Protein AF-A0A452YDF8-F1 (afdb_monomer)

InterPro domains:
  IPR008528 Protein unc-13 homologue [PTHR31280] (7-253)

Foldseek 3Di:
DACVVQDLLNLLLVLLLLLVVLVCVVDDDDPDDPDDDDDDDDDDDDDDDDDDDDDPDPPPLPQDPVCVVLVHDDPDPDPDPPDDDDDDDDDDDPDPPPPDDDLSRLSCVLSVPDPVSVVVSVCVVVVNDDDDVVLVVQLSVLVLLCNQQPVFDPDDDDCPPPLNVLSVVLSVVSVVHNFDPDPPGPSVVSNVVSQCCRQPPPPPPDRDGRSHVGPPRVVSSLCSQLQSQADPVHRSDGDSCNNVSVVSSVSSD

Secondary structure (DSSP, 8-state):
--GGGS-HHHHHHHHHHHHHHHHHHT-SS----S------------------------------HHHHHTTPPPP-----------------------PPPPHHHHHHHHTT--HHHHHHHHHHHTT---SHHHHHHHHHHHHHHHIIIIIS-SS---TT-HHHHHHHHHHHHHHHSPPP-STT-HHHHHHHHHHHHHHS-TTSS--S--SS-STTHHHHHHHHHHGGGB-SSSTTPBPTTHHHHHHHHHTT-

Sequence (253 aa):
GGIGALGSVELRETAYEIFFMSCRSSGGAAASSPGTRGGGASEGEVSSPVAGAGARGGSAVMSSKVKKALGLKPRRSAPTMVRTSSQNSGPVSPGRTRRPMTSAEIMRQQMRVTEQSDARLRRTLMRAVVGQEYHQWQFRQIKLLEAGLLLHPSLPLDRLHAAVLRFREVMRATEIRAIDTGKGSDAMRVLTNAVHALAWRPGSGSDACHWADGYPLNVLLYVSLLQTVFDHREPTVVLDEVDELLELIKKTW

pLDDT: mean 74.53, std 22.67, range [24.02, 96.81]

Radius of gyration: 24.13 Å; Cα contacts (8 Å, |Δi|>4): 187; chains: 1; bounding box: 49×59×75 Å

Organism: Aegilops tauschii subsp. strangulata (NCBI:txid200361)

Solvent-accessible surface area (backbone atoms only — not comparable to full-atom values): 16059 Å² total; per-residue (Å²): 137,62,71,82,82,55,46,78,66,55,48,30,45,49,35,50,50,50,45,55,53,33,58,54,76,77,38,92,87,80,79,85,74,89,83,81,93,78,88,83,89,84,88,82,90,82,84,86,88,91,84,78,88,87,77,97,66,80,81,74,76,78,69,43,71,66,37,59,75,70,72,50,78,75,81,77,77,73,82,80,78,82,79,87,78,85,89,86,89,80,98,78,85,92,71,77,76,77,68,85,74,50,71,66,58,47,47,33,60,46,53,66,47,50,71,67,57,53,54,48,52,55,29,49,77,67,70,68,61,77,62,69,70,47,26,55,53,51,40,52,56,51,51,51,48,43,45,15,57,69,75,18,41,72,57,95,72,68,80,81,36,67,46,52,50,53,39,54,52,52,51,59,52,32,74,78,42,61,75,56,84,56,98,81,32,61,69,45,52,52,42,50,55,18,49,43,65,68,21,45,54,95,80,74,89,54,100,57,78,51,44,43,71,6,70,63,55,35,59,54,40,51,50,50,54,57,58,40,40,30,32,79,91,44,74,90,39,69,46,92,58,35,63,61,51,51,53,52,57,60,64,50,114

Mean predicted aligned error: 13.91 Å

Structure (mmCIF, N/CA/C/O backbone):
data_AF-A0A452YDF8-F1
#
_entry.id   AF-A0A452YDF8-F1
#
loop_
_atom_site.group_PDB
_atom_site.id
_atom_site.type_symbol
_atom_site.label_atom_id
_atom_site.label_alt_id
_atom_site.label_comp_id
_atom_site.label_asym_id
_atom_site.label_entity_id
_atom_site.label_seq_id
_atom_site.pdbx_PDB_ins_code
_atom_site.Cartn_x
_atom_site.Cartn_y
_atom_site.Cartn_z
_atom_site.occupancy
_atom_site.B_iso_or_equiv
_atom_site.auth_seq_id
_atom_site.auth_comp_id
_atom_site.auth_asym_id
_atom_site.auth_atom_id
_atom_site.pdbx_PDB_model_num
ATOM 1 N N . GLY A 1 1 ? 5.528 -18.409 -8.608 1.00 35.34 1 GLY A N 1
ATOM 2 C CA . GLY A 1 1 ? 5.670 -17.172 -7.826 1.00 35.34 1 GLY A CA 1
ATOM 3 C C . GLY A 1 1 ? 4.302 -16.778 -7.339 1.00 35.34 1 GLY A C 1
ATOM 4 O O . GLY A 1 1 ? 3.481 -16.406 -8.160 1.00 35.34 1 GLY A O 1
ATOM 5 N N . GLY A 1 2 ? 4.021 -16.989 -6.057 1.00 44.94 2 GLY A N 1
ATOM 6 C CA . GLY A 1 2 ? 2.813 -16.464 -5.419 1.00 44.94 2 GLY A CA 1
ATOM 7 C C . GLY A 1 2 ? 3.166 -15.237 -4.586 1.00 44.94 2 GLY A C 1
ATOM 8 O O . GLY A 1 2 ? 4.347 -14.932 -4.415 1.00 44.94 2 GLY A O 1
ATOM 9 N N . ILE A 1 3 ? 2.160 -14.606 -3.981 1.00 51.59 3 ILE A N 1
ATOM 10 C CA . ILE A 1 3 ? 2.315 -13.544 -2.967 1.00 51.59 3 ILE A CA 1
ATOM 11 C C . ILE A 1 3 ? 3.248 -13.942 -1.802 1.00 51.59 3 ILE A C 1
ATOM 13 O O . ILE A 1 3 ? 3.665 -13.084 -1.045 1.00 51.59 3 ILE A O 1
ATOM 17 N N . GLY A 1 4 ? 3.710 -15.195 -1.710 1.00 51.38 4 GLY A N 1
ATOM 18 C CA . GLY A 1 4 ? 4.852 -15.575 -0.869 1.00 51.38 4 GLY A CA 1
ATOM 19 C C . GLY A 1 4 ? 6.137 -14.748 -1.074 1.00 51.38 4 GLY A C 1
ATOM 20 O O . GLY A 1 4 ? 7.020 -14.824 -0.229 1.00 51.38 4 GLY A O 1
ATOM 21 N N . ALA A 1 5 ? 6.250 -13.946 -2.142 1.00 54.78 5 ALA A N 1
ATOM 22 C CA . ALA A 1 5 ? 7.326 -12.962 -2.303 1.00 54.78 5 ALA A CA 1
ATOM 23 C C . ALA A 1 5 ? 7.174 -11.699 -1.424 1.00 54.78 5 ALA A C 1
ATOM 25 O O . ALA A 1 5 ? 8.174 -11.018 -1.213 1.00 54.78 5 ALA A O 1
ATOM 26 N N . LEU A 1 6 ? 5.963 -11.395 -0.934 1.00 71.31 6 LEU A N 1
ATOM 27 C CA . LEU A 1 6 ? 5.682 -10.341 0.044 1.00 71.31 6 LEU A CA 1
ATOM 28 C C . LEU A 1 6 ? 5.287 -10.997 1.371 1.00 71.31 6 LEU A C 1
ATOM 30 O O . LEU A 1 6 ? 4.205 -11.574 1.504 1.00 71.31 6 LEU A O 1
ATOM 34 N N . GLY A 1 7 ? 6.174 -10.949 2.361 1.00 82.69 7 GLY A N 1
ATOM 35 C CA . GLY A 1 7 ? 5.921 -11.576 3.661 1.00 82.69 7 GLY A CA 1
ATOM 36 C C . GLY A 1 7 ? 4.726 -10.946 4.393 1.00 82.69 7 GLY A C 1
ATOM 37 O O . GLY A 1 7 ? 4.390 -9.785 4.180 1.00 82.69 7 GLY A O 1
ATOM 38 N N . SER A 1 8 ? 4.110 -11.667 5.340 1.00 85.69 8 SER A N 1
ATOM 39 C CA . SER A 1 8 ? 3.016 -11.118 6.175 1.00 85.69 8 SER A CA 1
ATOM 40 C C . SER A 1 8 ? 3.417 -9.837 6.930 1.00 85.69 8 SER A C 1
ATOM 42 O O . SER A 1 8 ? 2.580 -8.974 7.193 1.00 85.69 8 SER A O 1
ATOM 44 N N . VAL A 1 9 ? 4.701 -9.689 7.268 1.00 89.25 9 VAL A N 1
ATOM 45 C CA . VAL A 1 9 ? 5.243 -8.453 7.852 1.00 89.25 9 VAL A CA 1
ATOM 46 C C . VAL A 1 9 ? 5.209 -7.315 6.835 1.00 89.25 9 VAL A C 1
ATOM 48 O O . VAL A 1 9 ? 4.650 -6.266 7.133 1.00 89.25 9 VAL A O 1
ATOM 51 N N . GLU A 1 10 ? 5.731 -7.543 5.631 1.00 88.94 10 GLU A N 1
ATOM 52 C CA . GLU A 1 10 ? 5.772 -6.541 4.562 1.00 88.94 10 GLU A CA 1
ATOM 53 C C . GLU A 1 10 ? 4.368 -6.099 4.152 1.00 88.94 10 GLU A C 1
ATOM 55 O O . GLU A 1 10 ? 4.129 -4.908 4.003 1.00 88.94 10 GLU A O 1
ATOM 60 N N . LEU A 1 11 ? 3.419 -7.034 4.061 1.00 90.75 11 LEU A N 1
ATOM 61 C CA . LEU A 1 11 ? 2.025 -6.731 3.748 1.00 90.75 11 LEU A CA 1
ATOM 62 C C . LEU A 1 11 ? 1.379 -5.816 4.799 1.00 90.75 11 LEU A C 1
ATOM 64 O O . LEU A 1 11 ? 0.698 -4.858 4.439 1.00 90.75 11 LEU A O 1
ATOM 68 N N . ARG A 1 12 ? 1.599 -6.084 6.093 1.00 92.50 12 ARG A N 1
ATOM 69 C CA . ARG A 1 12 ? 1.071 -5.240 7.179 1.00 92.50 12 ARG A CA 1
ATOM 70 C C . ARG A 1 12 ? 1.733 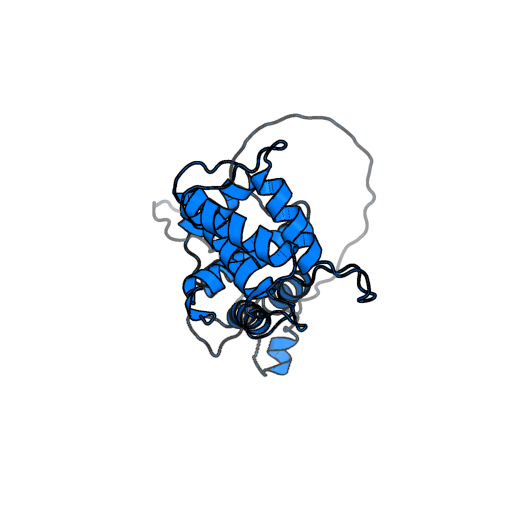-3.867 7.209 1.00 92.50 12 ARG A C 1
ATOM 72 O O . ARG A 1 12 ? 1.044 -2.871 7.406 1.00 92.50 12 ARG A O 1
ATOM 79 N N . GLU A 1 13 ? 3.042 -3.799 6.976 1.00 92.50 13 GLU A N 1
ATOM 80 C CA . GLU A 1 13 ? 3.745 -2.522 6.832 1.00 92.50 13 GLU A CA 1
ATOM 81 C C . GLU A 1 13 ? 3.214 -1.726 5.633 1.00 92.50 13 GLU A C 1
ATOM 83 O O . GLU A 1 13 ? 2.919 -0.544 5.773 1.00 92.50 13 GLU A O 1
ATOM 88 N N . THR A 1 14 ? 3.022 -2.365 4.480 1.00 92.56 14 THR A N 1
ATOM 89 C CA . THR A 1 14 ? 2.427 -1.743 3.293 1.00 92.56 14 THR A CA 1
ATOM 90 C C . THR A 1 14 ? 1.008 -1.248 3.564 1.00 92.56 14 THR A C 1
ATOM 92 O O . THR A 1 14 ? 0.696 -0.107 3.240 1.00 92.56 14 THR A O 1
ATOM 95 N N . ALA A 1 15 ? 0.150 -2.064 4.180 1.00 93.94 15 ALA A N 1
ATOM 96 C CA . ALA A 1 15 ? -1.216 -1.666 4.511 1.00 93.94 15 ALA A CA 1
ATOM 97 C C . ALA A 1 15 ? -1.234 -0.429 5.428 1.00 93.94 15 ALA A C 1
ATOM 99 O O . ALA A 1 15 ? -1.978 0.518 5.171 1.00 93.94 15 ALA A O 1
ATOM 100 N N . TYR A 1 16 ? -0.357 -0.394 6.438 1.00 94.56 16 TYR A N 1
ATOM 101 C CA . TYR A 1 16 ? -0.175 0.778 7.294 1.00 94.56 16 TYR A CA 1
ATOM 102 C C . TYR A 1 16 ? 0.312 2.007 6.517 1.00 94.56 16 TYR A C 1
ATOM 104 O O . TYR A 1 16 ? -0.187 3.105 6.746 1.00 94.56 16 TYR A O 1
ATOM 112 N N . GLU A 1 17 ? 1.265 1.848 5.597 1.00 92.69 17 GLU A N 1
ATOM 113 C CA . GLU A 1 17 ? 1.785 2.953 4.785 1.00 92.69 17 GLU A CA 1
ATOM 114 C C . GLU A 1 17 ? 0.704 3.571 3.895 1.00 92.69 17 GLU A C 1
ATOM 116 O O . GLU A 1 17 ? 0.573 4.797 3.872 1.00 92.69 17 GLU A O 1
ATOM 121 N N . ILE A 1 18 ? -0.101 2.740 3.224 1.00 92.25 18 ILE A N 1
ATOM 122 C CA . ILE A 1 18 ? -1.227 3.200 2.400 1.00 92.25 18 ILE A CA 1
ATOM 123 C C . ILE A 1 18 ? -2.225 3.954 3.288 1.00 92.25 18 ILE A C 1
ATOM 125 O O . ILE A 1 18 ? -2.531 5.113 3.013 1.00 92.25 18 ILE A O 1
ATOM 129 N N . PHE A 1 19 ? -2.648 3.354 4.406 1.00 93.56 19 PHE A N 1
ATOM 130 C CA . PHE A 1 19 ? -3.540 3.995 5.377 1.00 93.56 19 PHE A CA 1
ATOM 131 C C . PHE A 1 19 ? -3.003 5.356 5.851 1.00 93.56 19 PHE A C 1
ATOM 133 O O . PHE A 1 19 ? -3.716 6.365 5.848 1.00 93.56 19 PHE A O 1
ATOM 140 N N . PHE A 1 20 ? -1.728 5.402 6.243 1.00 92.00 20 PHE A N 1
ATOM 141 C CA . PHE A 1 20 ? -1.079 6.603 6.758 1.00 92.00 20 PHE A CA 1
ATOM 142 C C . PHE A 1 20 ? -1.018 7.709 5.699 1.00 92.00 20 PHE A C 1
ATOM 144 O O . PHE A 1 20 ? -1.255 8.880 6.008 1.00 92.00 20 PHE A O 1
ATOM 151 N N . MET A 1 21 ? -0.718 7.357 4.446 1.00 88.94 21 MET A N 1
ATOM 152 C CA . MET A 1 21 ? -0.703 8.303 3.332 1.00 88.94 21 MET A CA 1
ATOM 153 C C . MET A 1 21 ? -2.100 8.852 3.026 1.00 88.94 21 MET A C 1
ATOM 155 O O . MET A 1 21 ? -2.241 10.069 2.873 1.00 88.94 21 MET A O 1
ATOM 159 N N . SER A 1 22 ? -3.128 8.003 3.019 1.00 88.75 22 SER A N 1
ATOM 160 C CA . SER A 1 22 ? -4.509 8.422 2.752 1.00 88.75 22 SER A CA 1
ATOM 161 C C . SER A 1 22 ? -5.038 9.375 3.826 1.00 88.75 22 SER A C 1
ATOM 163 O O . SER A 1 22 ? -5.619 10.410 3.496 1.00 88.75 22 SER A O 1
ATOM 165 N N . CYS A 1 23 ? -4.717 9.130 5.102 1.00 84.62 23 CYS A N 1
ATOM 166 C CA . CYS A 1 23 ? -5.080 10.032 6.202 1.00 84.62 23 CYS A CA 1
ATOM 167 C C . CYS A 1 23 ? -4.474 11.441 6.056 1.00 84.62 23 CYS A C 1
ATOM 169 O O . CYS A 1 23 ? -5.089 12.425 6.469 1.00 84.62 23 CYS A O 1
ATOM 171 N N . ARG A 1 24 ? -3.277 11.561 5.460 1.00 76.38 24 ARG A N 1
ATOM 172 C CA . ARG A 1 24 ? -2.629 12.862 5.204 1.00 76.38 24 ARG A CA 1
ATOM 173 C C . ARG A 1 24 ? -3.239 13.602 4.019 1.00 76.38 24 ARG A C 1
ATOM 175 O O . ARG A 1 24 ? -3.283 14.827 4.045 1.00 76.38 24 ARG A O 1
ATOM 182 N N . SER A 1 25 ? -3.689 12.880 2.994 1.00 60.50 25 SER A N 1
ATOM 183 C CA . SER A 1 25 ? -4.317 13.487 1.815 1.00 60.50 25 SER A CA 1
ATOM 184 C C . SER A 1 25 ? -5.682 14.102 2.140 1.00 60.50 25 SER A C 1
ATOM 186 O O . SER A 1 25 ? -6.077 15.076 1.508 1.00 60.50 25 SER A O 1
ATOM 188 N N . SER A 1 26 ? -6.392 13.557 3.134 1.00 54.59 26 SER A N 1
ATOM 189 C CA . SER A 1 26 ? -7.737 14.001 3.519 1.00 54.59 26 SER A CA 1
ATOM 190 C C . SER A 1 26 ? -7.788 15.127 4.562 1.00 54.59 26 SER A C 1
ATOM 192 O O . SER A 1 26 ? -8.880 15.579 4.896 1.00 54.59 26 SER A O 1
ATOM 194 N N . GLY A 1 27 ? -6.654 15.581 5.108 1.00 46.12 27 GLY A N 1
ATOM 195 C CA . GLY A 1 27 ? -6.655 16.556 6.200 1.00 46.12 27 GLY A CA 1
ATOM 196 C C . GLY A 1 27 ? -5.340 17.312 6.350 1.00 46.12 27 GLY A C 1
ATOM 197 O O . GLY A 1 27 ? -4.343 16.776 6.838 1.00 46.12 27 GLY A O 1
ATOM 198 N N . GLY A 1 28 ? -5.359 18.601 6.007 1.00 45.38 28 GLY A N 1
ATOM 199 C CA . GLY A 1 28 ? -4.427 19.550 6.604 1.00 45.38 28 GLY A CA 1
ATOM 200 C C . GLY A 1 28 ? -4.628 19.538 8.122 1.00 45.38 28 GLY A C 1
ATOM 201 O O . GLY A 1 28 ? -5.743 19.725 8.588 1.00 45.38 28 GLY A O 1
ATOM 202 N N . ALA A 1 29 ? -3.547 19.304 8.868 1.00 47.72 29 ALA A N 1
ATOM 203 C CA . ALA A 1 29 ? -3.480 19.265 10.335 1.00 47.72 29 ALA A CA 1
ATOM 204 C C . ALA A 1 29 ? -4.041 18.008 11.045 1.00 47.72 29 ALA A C 1
ATOM 206 O O . ALA A 1 29 ? -5.043 18.060 11.745 1.00 47.72 29 ALA A O 1
ATOM 207 N N . ALA A 1 30 ? -3.295 16.896 10.995 1.00 41.16 30 ALA A N 1
ATOM 208 C CA . ALA A 1 30 ? -3.321 15.879 12.066 1.00 41.16 30 ALA A CA 1
ATOM 209 C C . ALA A 1 30 ? -1.976 15.150 12.287 1.00 41.16 30 ALA A C 1
ATOM 211 O O . ALA A 1 30 ? -1.912 14.121 12.954 1.00 41.16 30 ALA A O 1
ATOM 212 N N . ALA A 1 31 ? -0.868 15.685 11.765 1.00 44.59 31 ALA A N 1
ATOM 213 C CA . ALA A 1 31 ? 0.476 15.225 12.108 1.00 44.59 31 ALA A CA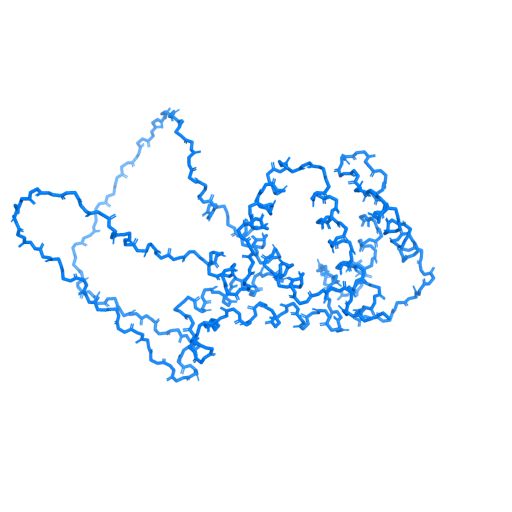 1
ATOM 214 C C . ALA A 1 31 ? 1.176 16.307 12.934 1.00 44.59 31 ALA A C 1
ATOM 216 O O . ALA A 1 31 ? 2.047 17.020 12.442 1.00 44.59 31 ALA A O 1
ATOM 217 N N . SER A 1 32 ? 0.773 16.467 14.194 1.00 39.56 32 SER A N 1
ATOM 218 C CA . SER A 1 32 ? 1.543 17.260 15.149 1.00 39.56 32 SER A CA 1
ATOM 219 C C . SER A 1 32 ? 2.857 16.529 15.449 1.00 39.56 32 SER A C 1
ATOM 221 O O . SER A 1 32 ? 2.895 15.616 16.277 1.00 39.56 32 SER A O 1
ATOM 223 N N . SER A 1 33 ? 3.931 16.911 14.757 1.00 36.06 33 SER A N 1
ATOM 224 C CA . SER A 1 33 ? 5.296 16.650 15.218 1.00 36.06 33 SER A CA 1
ATOM 225 C C . SER A 1 33 ? 5.563 17.487 16.476 1.00 36.06 33 SER A C 1
ATOM 227 O O . SER A 1 33 ? 5.225 18.673 16.495 1.00 36.06 33 SER A O 1
ATOM 229 N N . PRO A 1 34 ? 6.168 16.924 17.534 1.00 39.22 34 PRO A N 1
ATOM 230 C CA . PRO A 1 34 ? 6.589 17.704 18.683 1.00 39.22 34 PRO A CA 1
ATOM 231 C C . PRO A 1 34 ? 7.899 18.429 18.354 1.00 39.22 34 PRO A C 1
ATOM 233 O O . PRO A 1 34 ? 8.918 17.795 18.100 1.00 39.22 34 PRO A O 1
ATOM 236 N N . GLY A 1 35 ? 7.864 19.761 18.406 1.00 36.62 35 GLY A N 1
ATOM 237 C CA . GLY A 1 35 ? 9.060 20.596 18.487 1.00 36.62 35 GLY A CA 1
ATOM 238 C C . GLY A 1 35 ? 9.379 21.383 17.222 1.00 36.62 35 GLY A C 1
ATOM 239 O O . GLY A 1 35 ? 10.105 20.913 16.359 1.00 36.62 35 GLY A O 1
ATOM 240 N N . THR A 1 36 ? 8.910 22.628 17.168 1.00 29.36 36 THR A N 1
ATOM 241 C CA . THR A 1 36 ? 9.730 23.797 16.811 1.00 29.36 36 THR A CA 1
ATOM 242 C C . THR A 1 36 ? 9.031 25.020 17.407 1.00 29.36 36 THR A C 1
ATOM 244 O O . THR A 1 36 ? 7.922 25.368 17.015 1.00 29.36 36 THR A O 1
ATOM 247 N N . ARG A 1 37 ? 9.654 25.630 18.420 1.00 36.44 37 ARG A N 1
ATOM 248 C CA . ARG A 1 37 ? 9.324 26.984 18.882 1.00 36.44 37 ARG A CA 1
ATOM 249 C C . ARG A 1 37 ? 9.788 27.954 17.797 1.00 36.44 37 ARG A C 1
ATOM 251 O O . ARG A 1 37 ? 10.968 27.952 17.467 1.00 36.44 37 ARG A O 1
ATOM 258 N N . GLY A 1 38 ? 8.889 28.788 17.298 1.00 28.81 38 GLY A N 1
ATOM 259 C CA . GLY A 1 38 ? 9.218 29.906 16.419 1.00 28.81 38 GLY A CA 1
ATOM 260 C C . GLY A 1 38 ? 8.064 30.894 16.437 1.00 28.81 38 GLY A C 1
ATOM 261 O O . GLY A 1 38 ? 6.997 30.591 15.917 1.00 28.81 38 GLY A O 1
ATOM 262 N N . GLY A 1 39 ? 8.256 32.012 17.137 1.00 28.09 39 GLY A N 1
ATOM 263 C CA . GLY A 1 39 ? 7.276 33.086 17.249 1.00 28.09 39 GLY A CA 1
ATOM 264 C C . GLY A 1 39 ? 7.201 33.950 15.991 1.00 28.09 39 GLY A C 1
ATOM 265 O O . GLY A 1 39 ? 8.113 33.957 15.169 1.00 28.09 39 GLY A O 1
ATOM 266 N N . GLY A 1 40 ? 6.112 34.704 15.888 1.00 27.16 40 GLY A N 1
ATOM 267 C CA . GLY A 1 40 ? 5.906 35.725 14.868 1.00 27.16 40 GLY A CA 1
ATOM 268 C C . GLY A 1 40 ? 4.462 36.203 14.902 1.00 27.16 40 GLY A C 1
ATOM 269 O O . GLY A 1 40 ? 3.569 35.492 14.458 1.00 27.16 40 GLY A O 1
ATOM 270 N N . ALA A 1 41 ? 4.251 37.366 15.511 1.00 29.83 41 ALA A N 1
ATOM 271 C CA . ALA A 1 41 ? 2.971 38.040 15.653 1.00 29.83 41 ALA A CA 1
ATOM 272 C C . ALA A 1 41 ? 2.479 38.629 14.322 1.00 29.83 41 ALA A C 1
ATOM 274 O O . ALA A 1 41 ? 3.284 39.166 13.565 1.00 29.83 41 ALA A O 1
ATOM 275 N N . SER A 1 42 ? 1.163 38.636 14.106 1.00 29.95 42 SER A N 1
ATOM 276 C CA . SER A 1 42 ? 0.473 39.779 13.498 1.00 29.95 42 SER A CA 1
ATOM 277 C C . SER A 1 42 ? -1.022 39.746 13.817 1.00 29.95 42 SER A C 1
ATOM 279 O O . SER A 1 42 ? -1.653 38.691 13.852 1.00 29.95 42 SER A O 1
ATOM 281 N N . GLU A 1 43 ? -1.521 40.941 14.097 1.00 25.94 43 GLU A N 1
ATOM 282 C CA . GLU A 1 43 ? -2.818 41.322 14.644 1.00 25.94 43 GLU A CA 1
ATOM 283 C C . GLU A 1 43 ? -3.980 41.155 13.652 1.00 25.94 43 GLU A C 1
ATOM 285 O O . GLU A 1 43 ? -3.786 41.092 12.439 1.00 25.94 43 GLU A O 1
ATOM 290 N N . GLY A 1 44 ? -5.201 41.127 14.190 1.00 28.20 44 GLY A N 1
ATOM 291 C CA . GLY A 1 44 ? -6.441 41.152 13.417 1.00 28.20 44 GLY A CA 1
ATOM 292 C C . GLY A 1 44 ? -7.666 40.925 14.300 1.00 28.20 44 GLY A C 1
ATOM 293 O O . GLY A 1 44 ? -8.216 39.828 14.329 1.00 28.20 44 GLY A O 1
ATOM 294 N N . GLU A 1 45 ? -8.059 41.957 15.050 1.00 24.02 45 GLU A N 1
ATOM 295 C CA . GLU A 1 45 ? -9.351 42.055 15.739 1.00 24.02 45 GLU A CA 1
ATOM 296 C C . GLU A 1 45 ? -10.519 41.977 14.746 1.00 24.02 45 GLU A C 1
ATOM 298 O O . GLU A 1 45 ? -10.490 42.695 13.754 1.00 24.02 45 GLU A O 1
ATOM 303 N N . VAL A 1 46 ? -11.575 41.211 15.059 1.00 28.94 46 VAL A N 1
ATOM 304 C CA . VAL A 1 46 ? -12.986 41.627 14.901 1.00 28.94 46 VAL A CA 1
ATOM 305 C C . VAL A 1 46 ? -13.844 40.883 15.939 1.00 28.94 46 VAL A C 1
ATOM 307 O O . VAL A 1 46 ? -13.691 39.686 16.175 1.00 28.94 46 VAL A O 1
ATOM 310 N N . SER A 1 47 ? -14.730 41.653 16.563 1.00 29.00 47 SER A N 1
ATOM 311 C CA . SER A 1 47 ? -15.577 41.391 17.726 1.00 29.00 47 SER A CA 1
ATOM 312 C C . SER A 1 47 ? -16.603 40.248 17.647 1.00 29.00 47 SER A C 1
ATOM 314 O O . SER A 1 47 ? -17.076 39.837 16.593 1.00 29.00 47 SER A O 1
ATOM 316 N N . SER A 1 48 ? -16.980 39.820 18.857 1.00 30.05 48 SER A N 1
ATOM 317 C CA . SER A 1 48 ? -18.039 38.882 19.271 1.00 30.05 48 SER A CA 1
ATOM 318 C C . SER A 1 48 ? -19.472 39.311 18.861 1.00 30.05 48 SER A C 1
ATOM 320 O O . SER A 1 48 ? -19.672 40.459 18.462 1.00 30.05 48 SER A O 1
ATOM 322 N N . PRO A 1 49 ? -20.499 38.449 19.044 1.00 35.59 49 PRO A N 1
ATOM 323 C CA . PRO A 1 49 ? -21.252 38.565 20.297 1.00 35.59 49 PRO A CA 1
ATOM 324 C C . PRO A 1 49 ? -21.664 37.239 20.964 1.00 35.59 49 PRO A C 1
ATOM 326 O O . PRO A 1 49 ? -21.646 36.151 20.392 1.00 35.59 49 PRO A O 1
ATOM 329 N N . VAL A 1 50 ? -22.044 37.402 22.231 1.00 32.78 50 VAL A N 1
ATOM 330 C CA . VAL A 1 50 ? -22.431 36.407 23.232 1.00 32.78 50 VAL A CA 1
ATOM 331 C C . VAL A 1 50 ? -23.872 35.894 23.058 1.00 32.78 50 VAL A C 1
ATOM 333 O O . VAL A 1 50 ? -24.783 36.669 22.784 1.00 32.78 50 VAL A O 1
ATOM 336 N N . ALA A 1 51 ? -24.083 34.600 23.308 1.00 30.73 51 ALA A N 1
ATOM 337 C CA . ALA A 1 51 ? -25.320 33.958 23.785 1.00 30.73 51 ALA A CA 1
ATOM 338 C C . ALA A 1 51 ? -24.930 32.519 24.173 1.00 30.73 51 ALA A C 1
ATOM 340 O O . ALA A 1 51 ? -24.147 31.897 23.468 1.00 30.73 51 ALA A O 1
ATOM 341 N N . GLY A 1 52 ? -25.352 31.865 25.244 1.00 26.94 52 GLY A N 1
ATOM 342 C CA . GLY A 1 52 ? -26.301 32.086 26.321 1.00 26.94 52 GLY A CA 1
ATOM 343 C C . GLY A 1 52 ? -26.243 30.800 27.166 1.00 26.94 52 GLY A C 1
ATOM 344 O O . GLY A 1 52 ? -25.831 29.743 26.686 1.00 26.94 52 GLY A O 1
ATOM 345 N N . ALA A 1 53 ? -26.560 30.902 28.450 1.00 30.42 53 ALA A N 1
ATOM 346 C CA . ALA A 1 53 ? -26.385 29.841 29.432 1.00 30.42 53 ALA A CA 1
ATOM 347 C C . ALA A 1 53 ? -27.234 28.576 29.176 1.00 30.42 53 ALA A C 1
ATOM 349 O O . ALA A 1 53 ? -28.400 28.663 28.814 1.00 30.42 53 ALA A O 1
ATOM 350 N N . GLY A 1 54 ? -26.668 27.417 29.542 1.00 30.38 54 GLY A N 1
ATOM 351 C CA . GLY A 1 54 ? -27.412 26.319 30.168 1.00 30.38 54 GLY A CA 1
ATOM 352 C C . GLY A 1 54 ? -27.898 25.179 29.271 1.00 30.38 54 GLY A C 1
ATOM 353 O O . GLY A 1 54 ? -28.998 25.225 28.744 1.00 30.38 54 GLY A O 1
ATOM 354 N N . ALA A 1 55 ? -27.160 24.065 29.263 1.00 31.42 55 ALA A N 1
ATOM 355 C CA . ALA A 1 55 ? -27.758 22.728 29.223 1.00 31.42 55 ALA A CA 1
ATOM 356 C C . ALA A 1 55 ? -26.774 21.695 29.791 1.00 31.42 55 ALA A C 1
ATOM 358 O O . ALA A 1 55 ? -25.795 21.305 29.157 1.00 31.42 55 ALA A O 1
ATOM 359 N N . ARG A 1 56 ? -27.053 21.230 31.013 1.00 43.12 56 ARG A N 1
ATOM 360 C CA . ARG A 1 56 ? -26.544 19.957 31.529 1.00 43.12 56 ARG A CA 1
ATOM 361 C C . ARG A 1 56 ? -27.141 18.840 30.669 1.00 43.12 56 ARG A C 1
ATOM 363 O O . ARG A 1 56 ? -28.260 18.409 30.916 1.00 43.12 56 ARG A O 1
ATOM 370 N N . GLY A 1 57 ? -26.401 18.386 29.667 1.00 29.22 57 GLY A N 1
ATOM 371 C CA . GLY A 1 57 ? -26.697 17.171 28.917 1.00 29.22 57 GLY A CA 1
ATOM 372 C C . GLY A 1 57 ? -25.533 16.215 29.093 1.00 29.22 57 GLY A C 1
ATOM 373 O O . GLY A 1 57 ? -24.431 16.507 28.636 1.00 29.22 57 GLY A O 1
ATOM 374 N N . GLY A 1 58 ? -25.750 15.108 29.806 1.00 35.06 58 GLY A N 1
ATOM 375 C CA . GLY A 1 58 ? -24.758 14.044 29.907 1.00 35.06 58 GLY A CA 1
ATOM 376 C C . GLY A 1 58 ? -24.302 13.647 28.508 1.00 35.06 58 GLY A C 1
ATOM 377 O O . GLY A 1 58 ? -25.136 13.412 27.635 1.00 35.06 58 GLY A O 1
ATOM 378 N N . SER A 1 59 ? -22.987 13.610 28.296 1.00 39.44 59 SER A N 1
ATOM 379 C CA . SER A 1 59 ? -22.411 13.105 27.057 1.00 39.44 59 SER A CA 1
ATOM 380 C C . SER A 1 59 ? -22.825 11.642 26.926 1.00 39.44 59 SER A C 1
ATOM 382 O O . SER A 1 59 ? -22.273 10.758 27.586 1.00 39.44 59 SER A O 1
ATOM 384 N N . ALA A 1 60 ? -23.883 11.392 26.155 1.00 42.53 60 ALA A N 1
ATOM 385 C CA . ALA A 1 60 ? -24.223 10.059 25.714 1.00 42.53 60 ALA A CA 1
ATOM 386 C C . ALA A 1 60 ? -23.032 9.600 24.879 1.00 42.53 60 ALA A C 1
ATOM 388 O O . ALA A 1 60 ? -22.831 10.073 23.762 1.00 42.53 60 ALA A O 1
ATOM 389 N N . VAL A 1 61 ? -22.206 8.723 25.449 1.00 51.22 61 VAL A N 1
ATOM 390 C CA . VAL A 1 61 ? -21.165 8.032 24.695 1.00 51.22 61 VAL A CA 1
ATOM 391 C C . VAL A 1 61 ? -21.904 7.270 23.602 1.00 51.22 61 VAL A C 1
ATOM 393 O O . VAL A 1 61 ? -22.549 6.259 23.886 1.00 51.22 61 VAL A O 1
ATOM 396 N N . MET A 1 62 ? -21.901 7.807 22.378 1.00 52.69 62 MET A N 1
ATOM 397 C CA . MET A 1 62 ? -22.501 7.147 21.225 1.00 52.69 62 MET A CA 1
ATOM 398 C C . MET A 1 62 ? -21.844 5.776 21.120 1.00 52.69 62 MET A C 1
ATOM 400 O O . MET A 1 62 ? -20.647 5.650 20.874 1.00 52.69 62 MET A O 1
ATOM 404 N N . SER A 1 63 ? -22.622 4.731 21.401 1.00 60.38 63 SER A N 1
ATOM 405 C CA . SER A 1 63 ? -22.164 3.362 21.227 1.00 60.38 63 SER A CA 1
ATOM 406 C C . SER A 1 63 ? -21.889 3.157 19.744 1.00 60.38 63 SER A C 1
ATOM 408 O O . SER A 1 63 ? -22.795 3.379 18.935 1.00 60.38 63 SER A O 1
ATOM 410 N N . SER A 1 64 ? -20.673 2.733 19.405 1.00 75.25 64 SER A N 1
ATOM 411 C CA . SER A 1 64 ? -20.299 2.480 18.016 1.00 75.25 64 SER A CA 1
ATOM 412 C C . SER A 1 64 ? -21.308 1.560 17.323 1.00 75.25 64 SER A C 1
ATOM 414 O O . SER A 1 64 ? -21.812 0.604 17.930 1.00 75.25 64 SER A O 1
ATOM 416 N N . LYS A 1 65 ? -21.595 1.825 16.042 1.00 80.62 65 LYS A N 1
ATOM 417 C CA . LYS A 1 65 ? -22.517 0.993 15.245 1.00 80.62 65 LYS A CA 1
ATOM 418 C C . LYS A 1 65 ? -22.018 -0.448 15.158 1.00 80.62 65 LYS A C 1
ATOM 420 O O . LYS A 1 65 ? -22.819 -1.374 15.262 1.00 80.62 65 LYS A O 1
ATOM 425 N N . VAL A 1 66 ? -20.703 -0.630 15.036 1.00 79.81 66 VAL A N 1
ATOM 426 C CA . VAL A 1 66 ? -20.054 -1.947 15.014 1.00 79.81 66 VAL A CA 1
ATOM 427 C C . VAL A 1 66 ? -20.200 -2.646 16.355 1.00 79.81 66 VAL A C 1
ATOM 429 O O . VAL A 1 66 ? -20.630 -3.793 16.406 1.00 79.81 66 VAL A O 1
ATOM 432 N N . LYS A 1 67 ? -19.933 -1.946 17.461 1.00 80.62 67 LYS A N 1
ATOM 433 C CA . LYS A 1 67 ? -20.110 -2.524 18.800 1.00 80.62 67 LYS A CA 1
ATOM 434 C C . LYS A 1 67 ? -21.557 -2.926 19.059 1.00 80.62 67 LYS A C 1
ATOM 436 O O . LYS A 1 67 ? -21.802 -4.004 19.591 1.00 80.62 67 LYS A O 1
ATOM 441 N N . LYS A 1 68 ? -22.512 -2.106 18.614 1.00 81.06 68 LYS A N 1
ATOM 442 C CA . LYS A 1 68 ? -23.943 -2.417 18.677 1.00 81.06 68 LYS A CA 1
ATOM 443 C C . LYS A 1 68 ? -24.294 -3.656 17.846 1.00 81.06 68 LYS A C 1
ATOM 445 O O . LYS A 1 68 ? -25.026 -4.506 18.339 1.00 81.06 68 LYS A O 1
ATOM 450 N N . ALA A 1 69 ? -23.760 -3.774 16.629 1.00 79.69 69 ALA A N 1
ATOM 451 C CA . ALA A 1 69 ? -23.979 -4.929 15.755 1.00 79.69 69 ALA A CA 1
ATOM 452 C C . ALA A 1 69 ? -23.364 -6.226 16.313 1.00 79.69 69 ALA A C 1
ATOM 454 O O . ALA A 1 69 ? -23.944 -7.294 16.152 1.00 79.69 69 ALA A O 1
ATOM 455 N N . LEU A 1 70 ? -22.227 -6.126 17.006 1.00 77.06 70 LEU A N 1
ATOM 456 C CA . LEU A 1 70 ? -21.530 -7.258 17.625 1.00 77.06 70 LEU A CA 1
ATOM 457 C C . LEU A 1 70 ? -22.011 -7.573 19.053 1.00 77.06 70 LEU A C 1
ATOM 459 O O . LEU A 1 70 ? -21.461 -8.455 19.705 1.00 77.06 70 LEU A O 1
ATOM 463 N N . GLY A 1 71 ? -23.009 -6.847 19.569 1.00 77.00 71 GLY A N 1
ATOM 464 C CA . GLY A 1 71 ? -23.520 -7.037 20.931 1.00 77.00 71 GLY A CA 1
ATOM 465 C C . GLY A 1 71 ? -22.537 -6.640 22.043 1.00 77.00 71 GLY A C 1
ATOM 466 O O . GLY A 1 71 ? -22.727 -7.018 23.200 1.00 77.00 71 GLY A O 1
ATOM 467 N N . LEU A 1 72 ? -21.495 -5.866 21.721 1.00 72.25 72 LEU A N 1
ATOM 468 C CA . LEU A 1 72 ? -20.480 -5.413 22.669 1.00 72.25 72 LEU A CA 1
ATOM 469 C C . LEU A 1 72 ? -20.967 -4.167 23.418 1.00 72.25 72 LEU A C 1
ATOM 471 O O . LEU A 1 72 ? -21.359 -3.161 22.823 1.00 72.25 72 LEU A O 1
ATOM 475 N N . LYS A 1 73 ? -20.923 -4.212 24.752 1.00 62.44 73 LYS A N 1
ATOM 476 C CA . LYS A 1 73 ? -21.273 -3.065 25.601 1.00 62.44 73 LYS A CA 1
ATOM 477 C C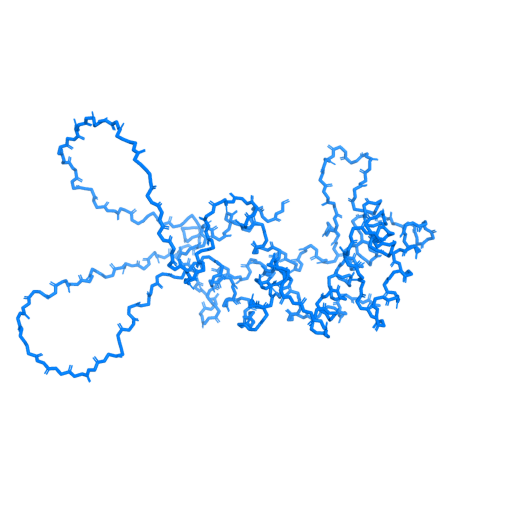 . LYS A 1 73 ? -20.102 -2.072 25.657 1.00 62.44 73 LYS A C 1
ATOM 479 O O . LYS A 1 73 ? -18.967 -2.500 25.864 1.00 62.44 73 LYS A O 1
ATOM 484 N N . PRO A 1 74 ? -20.341 -0.755 25.513 1.00 55.69 74 PRO A N 1
ATOM 485 C CA . PRO A 1 74 ? -19.292 0.244 25.683 1.00 55.69 74 PRO A CA 1
ATOM 486 C C . PRO A 1 74 ? -18.740 0.196 27.115 1.00 55.69 74 PRO A C 1
ATOM 488 O O . PRO A 1 74 ? -19.510 0.093 28.077 1.00 55.69 74 PRO A O 1
ATOM 491 N N . ARG A 1 75 ? -17.410 0.284 27.271 1.00 52.47 75 ARG A N 1
ATOM 492 C CA . ARG A 1 75 ? -16.796 0.477 28.591 1.00 52.47 75 ARG A CA 1
ATOM 493 C C . ARG A 1 75 ? -17.342 1.781 29.165 1.00 52.47 75 ARG A C 1
ATOM 495 O O . ARG A 1 75 ? -17.208 2.839 28.560 1.00 52.47 75 ARG A O 1
ATOM 502 N N . ARG A 1 76 ? -17.974 1.710 30.339 1.00 49.94 76 ARG A N 1
ATOM 503 C CA . ARG A 1 76 ? -18.271 2.908 31.127 1.00 49.94 76 ARG A CA 1
ATOM 504 C C . ARG A 1 76 ? -16.930 3.495 31.550 1.00 49.94 76 ARG A C 1
ATOM 506 O O . ARG A 1 76 ? -16.256 2.913 32.397 1.00 49.94 76 ARG A O 1
ATOM 513 N N . SER A 1 77 ? -16.534 4.613 30.953 1.00 44.19 77 SER A N 1
ATOM 514 C CA . SER A 1 77 ? -15.444 5.434 31.471 1.00 44.19 77 SER A CA 1
ATOM 515 C C . SER A 1 77 ? -15.798 5.784 32.914 1.00 44.19 77 SER A C 1
ATOM 517 O O . SER A 1 77 ? -16.771 6.500 33.156 1.00 44.19 77 SER A O 1
ATOM 519 N N . ALA A 1 78 ? -15.084 5.212 33.884 1.00 38.47 78 ALA A N 1
ATOM 520 C CA . ALA A 1 78 ? -15.264 5.595 35.275 1.00 38.47 78 ALA A CA 1
ATOM 521 C C . ALA A 1 78 ? -14.949 7.097 35.392 1.00 38.47 78 ALA A C 1
ATOM 523 O O . ALA A 1 78 ? -13.937 7.536 34.838 1.00 38.47 78 ALA A O 1
ATOM 524 N N . PRO A 1 79 ? -15.790 7.903 36.062 1.00 41.03 79 PRO A N 1
ATOM 525 C CA . PRO A 1 79 ? -15.470 9.302 36.280 1.00 41.03 79 PRO A CA 1
ATOM 526 C C . PRO A 1 79 ? -14.213 9.377 37.148 1.00 41.03 79 PRO A C 1
ATOM 528 O O . PRO A 1 79 ? -14.176 8.858 38.264 1.00 41.03 79 PRO A O 1
ATOM 531 N N . THR A 1 80 ? -13.167 10.012 36.623 1.00 44.88 80 THR A N 1
ATOM 532 C CA . THR A 1 80 ? -11.974 10.366 37.387 1.00 44.88 80 THR A CA 1
ATOM 533 C C . THR A 1 80 ? -12.416 11.305 38.505 1.00 44.88 80 THR A C 1
ATOM 535 O O . THR A 1 80 ? -12.743 12.463 38.249 1.00 44.88 80 THR A O 1
ATOM 538 N N . MET A 1 81 ? -12.492 10.813 39.744 1.00 38.81 81 MET A N 1
ATOM 539 C CA . MET A 1 81 ? -12.742 11.685 40.887 1.00 38.81 81 MET A CA 1
ATOM 540 C C . MET A 1 81 ? -11.590 12.685 40.998 1.00 38.81 81 MET A C 1
ATOM 542 O O . MET A 1 81 ? -10.460 12.316 41.320 1.00 38.81 81 MET A O 1
ATOM 546 N N . VAL A 1 82 ? -11.889 13.957 40.739 1.00 45.47 82 VAL A N 1
ATOM 547 C CA . VAL A 1 82 ? -11.040 15.083 41.125 1.00 45.47 82 VAL A CA 1
ATOM 548 C C . VAL A 1 82 ? -11.002 15.095 42.652 1.00 45.47 82 VAL A C 1
ATOM 550 O O . VAL A 1 82 ? -11.962 15.500 43.302 1.00 45.47 82 VAL A O 1
ATOM 553 N N . ARG A 1 83 ? -9.910 14.600 43.242 1.00 38.06 83 ARG A N 1
ATOM 554 C CA . ARG A 1 83 ? -9.645 14.773 44.674 1.00 38.06 83 ARG A CA 1
ATOM 555 C C . ARG A 1 83 ? -9.084 16.173 44.888 1.00 38.06 83 ARG A C 1
ATOM 557 O O . ARG A 1 83 ? -7.930 16.441 44.573 1.00 38.06 83 ARG A O 1
ATOM 564 N N . THR A 1 84 ? -9.905 17.058 45.436 1.00 42.28 84 THR A N 1
ATOM 565 C CA . THR A 1 84 ? -9.455 18.305 46.053 1.00 42.28 84 THR A CA 1
ATOM 566 C C . THR A 1 84 ? -8.991 18.008 47.479 1.00 42.28 84 THR A C 1
ATOM 568 O O . THR A 1 84 ? -9.839 17.787 48.340 1.00 42.28 84 THR A O 1
ATOM 571 N N . SER A 1 85 ? -7.681 18.008 47.746 1.00 35.53 85 SER A N 1
ATOM 572 C CA . SER A 1 85 ? -7.143 18.398 49.063 1.00 35.53 85 SER A CA 1
ATOM 573 C C . SER A 1 85 ? -5.609 18.428 49.113 1.00 35.53 85 SER A C 1
ATOM 575 O O . SER A 1 85 ? -4.923 17.446 48.858 1.00 35.53 85 SER A O 1
ATOM 577 N N . SER A 1 86 ? -5.140 19.633 49.433 1.00 41.88 86 SER A N 1
ATOM 578 C CA . SER A 1 86 ? -3.894 20.096 50.052 1.00 41.88 86 SER A CA 1
ATOM 579 C C . SER A 1 86 ? -2.746 19.133 50.418 1.00 41.88 86 SER A C 1
ATOM 581 O O . SER A 1 86 ? -2.920 18.200 51.194 1.00 41.88 86 SER A O 1
ATOM 583 N N . GLN A 1 87 ? -1.552 19.633 50.070 1.00 39.53 87 GLN A N 1
ATOM 584 C CA . GLN A 1 87 ? -0.261 19.575 50.775 1.00 39.53 87 GLN A CA 1
ATOM 585 C C . GLN A 1 87 ? 0.637 18.325 50.677 1.00 39.53 87 GLN A C 1
ATOM 587 O O . GLN A 1 87 ? 0.270 17.202 51.000 1.00 39.53 87 GLN A O 1
ATOM 592 N N . ASN A 1 88 ? 1.899 18.674 50.398 1.00 32.09 88 ASN A N 1
ATOM 593 C CA . ASN A 1 88 ? 3.172 18.067 50.778 1.00 32.09 88 ASN A CA 1
ATOM 594 C C . ASN A 1 88 ? 3.978 17.250 49.750 1.00 32.09 88 ASN A C 1
ATOM 596 O O . ASN A 1 88 ? 3.481 16.452 48.963 1.00 32.09 88 ASN A O 1
ATOM 600 N N . SER A 1 89 ? 5.271 17.563 49.786 1.00 43.69 89 SER A N 1
ATOM 601 C CA . SER A 1 89 ? 6.347 17.359 48.822 1.00 43.69 89 SER A CA 1
ATOM 602 C C . SER A 1 89 ? 6.866 15.918 48.741 1.00 43.69 89 SER A C 1
ATOM 604 O O . SER A 1 89 ? 6.999 15.252 49.764 1.00 43.69 89 SER A O 1
ATOM 606 N N . GLY A 1 90 ? 7.274 15.474 47.545 1.00 33.56 90 GLY A N 1
ATOM 607 C CA . GLY A 1 90 ? 8.072 14.254 47.340 1.00 33.56 90 GLY A CA 1
ATOM 608 C C . GLY A 1 90 ? 8.172 13.834 45.858 1.00 33.56 90 GLY A C 1
ATOM 609 O O . GLY A 1 90 ? 7.170 13.933 45.148 1.00 33.56 90 GLY A O 1
ATOM 610 N N . PRO A 1 91 ? 9.341 13.387 45.346 1.00 52.59 91 PRO A N 1
ATOM 611 C CA . PRO A 1 91 ? 9.551 13.151 43.919 1.00 52.59 91 PRO A CA 1
ATOM 612 C C . PRO A 1 91 ? 9.242 11.698 43.540 1.00 52.59 91 PRO A C 1
ATOM 614 O O . PRO A 1 91 ? 10.079 10.819 43.694 1.00 52.59 91 PRO A O 1
ATOM 617 N N . VAL A 1 92 ? 8.055 11.437 42.994 1.00 39.09 92 VAL A N 1
ATOM 618 C CA . VAL A 1 92 ? 7.736 10.182 42.292 1.00 39.09 92 VAL A CA 1
ATOM 619 C C . VAL A 1 92 ? 6.759 10.519 41.167 1.00 39.09 92 VAL A C 1
ATOM 621 O O . VAL A 1 92 ? 5.614 10.884 41.410 1.00 39.09 92 VAL A O 1
ATOM 624 N N . SER A 1 93 ? 7.202 10.416 39.915 1.00 45.88 93 SER A N 1
ATOM 625 C CA . SER A 1 93 ? 6.311 10.449 38.749 1.00 45.88 93 SER A CA 1
ATOM 626 C C . SER A 1 93 ? 6.505 9.202 37.886 1.00 45.88 93 SER A C 1
ATOM 628 O O . SER A 1 93 ? 7.331 9.207 36.979 1.00 45.88 93 SER A O 1
ATOM 630 N N . PRO A 1 94 ? 5.689 8.157 38.100 1.00 46.28 94 PRO A N 1
ATOM 631 C CA . PRO A 1 94 ? 5.336 7.202 37.066 1.00 46.28 94 PRO A CA 1
ATOM 632 C C . PRO A 1 94 ? 3.814 7.239 36.895 1.00 46.28 94 PRO A C 1
ATOM 634 O O . PRO A 1 94 ? 3.099 6.276 37.137 1.00 46.28 94 PRO A O 1
ATOM 637 N N . GLY A 1 95 ? 3.306 8.407 36.520 1.00 41.44 95 GLY A N 1
ATOM 638 C CA . GLY A 1 95 ? 1.888 8.642 36.286 1.00 41.44 95 GLY A CA 1
ATOM 639 C C . GLY A 1 95 ? 1.699 9.345 34.959 1.00 41.44 95 GLY A C 1
ATOM 640 O O . GLY A 1 95 ? 1.088 10.406 34.909 1.00 41.44 95 GLY A O 1
ATOM 641 N N . ARG A 1 96 ? 2.273 8.806 33.874 1.00 44.81 96 ARG A N 1
ATOM 642 C CA . ARG A 1 96 ? 1.943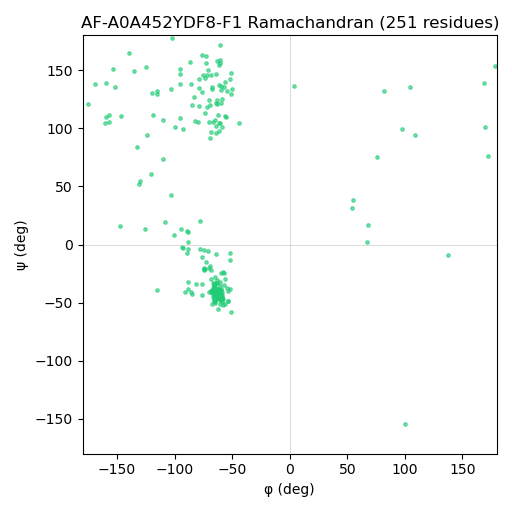 9.303 32.537 1.00 44.81 96 ARG A CA 1
ATOM 643 C C . ARG A 1 96 ? 0.503 8.879 32.277 1.00 44.81 96 ARG A C 1
ATOM 645 O O . ARG A 1 96 ? 0.263 7.761 31.828 1.00 44.81 96 ARG A O 1
ATOM 652 N N . THR A 1 97 ? -0.442 9.753 32.618 1.00 47.34 97 THR A N 1
ATOM 653 C CA . THR A 1 97 ? -1.806 9.729 32.096 1.00 47.34 97 THR A CA 1
ATOM 654 C C . THR A 1 97 ? -1.674 9.490 30.601 1.00 47.34 97 THR A C 1
ATOM 656 O O . THR A 1 97 ? -1.140 10.313 29.854 1.00 47.34 97 THR A O 1
ATOM 659 N N . ARG A 1 98 ? -1.976 8.260 30.182 1.00 56.41 98 ARG A N 1
ATOM 660 C CA . ARG A 1 98 ? -1.728 7.838 28.812 1.00 56.41 98 ARG A CA 1
ATOM 661 C C . ARG A 1 98 ? -2.734 8.619 27.983 1.00 56.41 98 ARG A C 1
ATOM 663 O O . ARG A 1 98 ? -3.931 8.367 28.078 1.00 56.41 98 ARG A O 1
ATOM 670 N N . ARG A 1 99 ? -2.249 9.642 27.272 1.00 79.19 99 ARG A N 1
ATOM 671 C CA . ARG A 1 99 ? -3.076 10.408 26.341 1.00 79.19 99 ARG A CA 1
ATOM 672 C C . ARG A 1 99 ? -3.797 9.424 25.405 1.00 79.19 99 ARG A C 1
ATOM 674 O O . ARG A 1 99 ? -3.201 8.385 25.094 1.00 79.19 99 ARG A O 1
ATOM 681 N N . PRO A 1 100 ? -5.022 9.736 24.956 1.00 78.31 100 PRO A N 1
ATOM 682 C CA . PRO A 1 100 ? -5.677 8.961 23.913 1.00 78.31 100 PRO A CA 1
ATOM 683 C C . PRO A 1 100 ? -4.726 8.774 22.729 1.00 78.31 100 PRO A C 1
ATOM 685 O O . PRO A 1 100 ? -4.026 9.716 22.342 1.00 78.31 100 PRO A O 1
ATOM 688 N N . MET A 1 101 ? -4.642 7.546 22.223 1.00 84.00 101 MET A N 1
ATOM 689 C CA . MET A 1 101 ? -3.836 7.263 21.042 1.00 84.00 101 MET A CA 1
ATOM 690 C C . MET A 1 101 ? -4.542 7.823 19.812 1.00 84.00 101 MET A C 1
ATOM 692 O O . MET A 1 101 ? -5.763 7.791 19.713 1.00 84.00 101 MET A O 1
ATOM 696 N N . THR A 1 102 ? -3.766 8.334 18.868 1.00 90.12 102 THR A N 1
ATOM 697 C CA . THR A 1 102 ? -4.276 8.706 17.545 1.00 90.12 102 THR A CA 1
ATOM 698 C C . THR A 1 102 ? -4.586 7.457 16.719 1.00 90.12 102 THR A C 1
ATOM 700 O O . THR A 1 102 ? -3.949 6.419 16.903 1.00 90.12 102 THR A O 1
ATOM 703 N N . SER A 1 103 ? -5.479 7.569 15.734 1.00 90.31 103 SER A N 1
ATOM 704 C CA . SER A 1 103 ? -5.793 6.481 14.796 1.00 90.31 103 SER A CA 1
ATOM 705 C C . SER A 1 103 ? -4.549 5.871 14.135 1.00 90.31 103 SER A C 1
ATOM 707 O O . SER A 1 103 ? -4.439 4.653 14.037 1.00 90.31 103 SER A O 1
ATOM 709 N N . ALA A 1 104 ? -3.544 6.684 13.785 1.00 90.00 104 ALA A N 1
ATOM 710 C CA . ALA A 1 104 ? -2.266 6.188 13.266 1.00 90.00 104 ALA A CA 1
ATOM 711 C C . ALA A 1 104 ? -1.446 5.404 14.313 1.00 90.00 104 ALA A C 1
ATOM 713 O O . ALA A 1 104 ? -0.888 4.356 13.993 1.00 90.00 104 ALA A O 1
ATOM 714 N N . GLU A 1 105 ? -1.386 5.871 15.568 1.00 91.25 105 GLU A N 1
ATOM 715 C CA . GLU A 1 105 ? -0.708 5.150 16.660 1.00 91.25 105 GLU A CA 1
ATOM 716 C C . GLU A 1 105 ? -1.386 3.801 16.944 1.00 91.25 105 GLU A C 1
ATOM 718 O O . GLU A 1 105 ? -0.694 2.794 17.131 1.00 91.25 105 GLU A O 1
ATOM 723 N N . ILE A 1 106 ? -2.723 3.773 16.917 1.00 91.88 106 ILE A N 1
ATOM 724 C CA . ILE A 1 106 ? -3.524 2.555 17.066 1.00 91.88 106 ILE A CA 1
ATOM 725 C C . ILE A 1 106 ? -3.218 1.590 15.918 1.00 91.88 106 ILE A C 1
ATOM 727 O O . ILE A 1 106 ? -2.780 0.470 16.170 1.00 91.88 106 ILE A O 1
ATOM 731 N N . MET A 1 107 ? -3.364 2.031 14.665 1.00 93.56 107 MET A N 1
ATOM 732 C CA . MET A 1 107 ? -3.112 1.216 13.468 1.00 93.56 107 MET A CA 1
ATOM 733 C C . MET A 1 107 ? -1.722 0.594 13.484 1.00 93.56 107 MET A C 1
ATOM 735 O O . MET A 1 107 ? -1.573 -0.617 13.327 1.00 93.56 107 MET A O 1
ATOM 739 N N . ARG A 1 108 ? -0.699 1.406 13.757 1.00 94.88 108 ARG A N 1
ATOM 740 C CA . ARG A 1 108 ? 0.686 0.949 13.845 1.00 94.88 108 ARG A CA 1
ATOM 741 C C . ARG A 1 108 ? 0.849 -0.147 14.899 1.00 94.88 108 ARG A C 1
ATOM 743 O O . ARG A 1 108 ? 1.477 -1.171 14.627 1.00 94.88 108 ARG A O 1
ATOM 750 N N . GLN A 1 109 ? 0.291 0.057 16.096 1.00 92.44 109 GLN A N 1
ATOM 751 C CA . GLN A 1 109 ? 0.378 -0.927 17.174 1.00 92.44 109 GLN A CA 1
ATOM 752 C C . GLN A 1 109 ? -0.353 -2.226 16.806 1.00 92.44 109 GLN A C 1
ATOM 754 O O . GLN A 1 109 ? 0.214 -3.304 16.983 1.00 92.44 109 GLN A O 1
ATOM 759 N N . GLN A 1 110 ? -1.570 -2.132 16.268 1.00 92.44 110 GLN A N 1
ATOM 760 C CA . GLN A 1 110 ? -2.388 -3.297 15.918 1.00 92.44 110 GLN A CA 1
ATOM 761 C C . GLN A 1 110 ? -1.780 -4.108 14.762 1.00 92.44 110 GLN A C 1
ATOM 763 O O . GLN A 1 110 ? -1.756 -5.338 14.806 1.00 92.44 110 GLN A O 1
ATOM 768 N N . MET A 1 111 ? -1.175 -3.445 13.772 1.00 93.12 111 MET A N 1
ATOM 769 C CA . MET A 1 111 ? -0.458 -4.110 12.672 1.00 93.12 111 MET A CA 1
ATOM 770 C C . MET A 1 111 ? 0.941 -4.603 13.061 1.00 93.12 111 MET A C 1
ATOM 772 O O . MET A 1 111 ? 1.600 -5.269 12.260 1.00 93.12 111 MET A O 1
ATOM 776 N N . ARG A 1 112 ? 1.396 -4.323 14.290 1.00 93.25 112 ARG A N 1
ATOM 777 C CA . ARG A 1 112 ? 2.760 -4.594 14.773 1.00 93.25 112 ARG A CA 1
ATOM 778 C C . ARG A 1 112 ? 3.845 -3.968 13.877 1.00 93.25 112 ARG A C 1
ATOM 780 O O . ARG A 1 112 ? 4.889 -4.579 13.650 1.00 93.25 112 ARG A O 1
ATOM 787 N N . VAL A 1 113 ? 3.595 -2.762 13.373 1.00 93.06 113 VAL A N 1
ATOM 788 C CA . VAL A 1 113 ? 4.568 -1.974 12.603 1.00 93.06 113 VAL A CA 1
ATOM 789 C C . VAL A 1 113 ? 5.587 -1.372 13.570 1.00 93.06 113 VAL A C 1
ATOM 791 O O . VAL A 1 113 ? 5.229 -0.817 14.610 1.00 93.06 113 VAL A O 1
ATOM 794 N N . THR A 1 114 ? 6.874 -1.522 13.260 1.00 91.88 114 THR A N 1
ATOM 795 C CA . THR A 1 114 ? 7.956 -1.090 14.156 1.00 91.88 114 THR A CA 1
ATOM 796 C C . THR A 1 114 ? 8.066 0.435 14.220 1.00 91.88 114 THR A C 1
ATOM 798 O O . THR A 1 114 ? 7.828 1.128 13.235 1.00 91.88 114 THR A O 1
ATOM 801 N N . GLU A 1 115 ? 8.517 0.977 15.354 1.00 89.88 115 GLU A N 1
ATOM 802 C CA . GLU A 1 115 ? 8.831 2.413 15.487 1.00 89.88 115 GLU A CA 1
ATOM 803 C C . GLU A 1 115 ? 9.829 2.881 14.415 1.00 89.88 115 GLU A C 1
ATOM 805 O O . GLU A 1 115 ? 9.696 3.970 13.863 1.00 89.88 115 GLU A O 1
ATOM 810 N N . GLN A 1 116 ? 10.809 2.037 14.074 1.00 88.50 116 GLN A N 1
ATOM 811 C CA . GLN A 1 116 ? 11.803 2.337 13.043 1.00 88.50 116 GLN A CA 1
ATOM 812 C C . GLN A 1 116 ? 11.165 2.478 11.656 1.00 88.50 116 GLN A C 1
ATOM 814 O O . GLN A 1 116 ? 11.512 3.405 10.920 1.00 88.50 116 GLN A O 1
ATOM 819 N N . SER A 1 117 ? 10.240 1.582 11.293 1.00 86.31 117 SER A N 1
ATOM 820 C CA . SER A 1 117 ? 9.537 1.653 10.006 1.00 86.31 117 SER A CA 1
ATOM 821 C C . SER A 1 117 ? 8.599 2.860 9.926 1.00 86.31 117 SER A C 1
ATOM 823 O O . SER A 1 117 ? 8.626 3.558 8.914 1.00 86.31 117 SER A O 1
ATOM 825 N N . ASP A 1 118 ? 7.882 3.200 11.003 1.00 89.00 118 ASP A N 1
ATOM 826 C CA . ASP A 1 118 ? 7.071 4.426 11.073 1.00 89.00 118 ASP A CA 1
ATOM 827 C C . ASP A 1 118 ? 7.939 5.695 10.978 1.00 89.00 118 ASP A C 1
ATOM 829 O O . ASP A 1 118 ? 7.663 6.604 10.190 1.00 89.00 118 ASP A O 1
ATOM 833 N N . ALA A 1 119 ? 9.055 5.745 11.711 1.00 87.06 119 ALA A N 1
ATOM 834 C CA . ALA A 1 119 ? 10.000 6.855 11.636 1.00 87.06 119 ALA A CA 1
ATOM 835 C C . ALA A 1 119 ? 10.609 6.990 10.232 1.00 87.06 119 ALA A C 1
ATOM 837 O O . ALA A 1 119 ? 10.808 8.103 9.740 1.00 87.06 119 ALA A O 1
ATOM 838 N N . ARG A 1 120 ? 10.901 5.869 9.560 1.00 86.88 120 ARG A N 1
ATOM 839 C CA . ARG A 1 120 ? 11.367 5.852 8.167 1.00 86.88 120 ARG A CA 1
ATOM 840 C C . ARG A 1 120 ? 10.288 6.355 7.211 1.00 86.88 120 ARG A C 1
ATOM 842 O O . ARG A 1 120 ? 10.615 7.174 6.354 1.00 86.88 120 ARG A O 1
ATOM 849 N N . LEU A 1 121 ? 9.032 5.931 7.363 1.00 87.19 121 LEU A N 1
ATOM 850 C CA . LEU A 1 121 ? 7.906 6.419 6.559 1.00 87.19 121 LEU A CA 1
ATOM 851 C C . LEU A 1 121 ? 7.787 7.944 6.667 1.00 87.19 121 LEU A C 1
ATOM 853 O O . LEU A 1 121 ? 7.803 8.648 5.657 1.00 87.19 121 LEU A O 1
ATOM 857 N N . ARG A 1 122 ? 7.775 8.472 7.896 1.00 85.62 122 ARG A N 1
ATOM 858 C CA . ARG A 1 122 ? 7.712 9.919 8.158 1.00 85.62 122 ARG A CA 1
ATOM 859 C C . ARG A 1 122 ? 8.895 10.668 7.549 1.00 85.62 122 ARG A C 1
ATOM 861 O O . ARG A 1 122 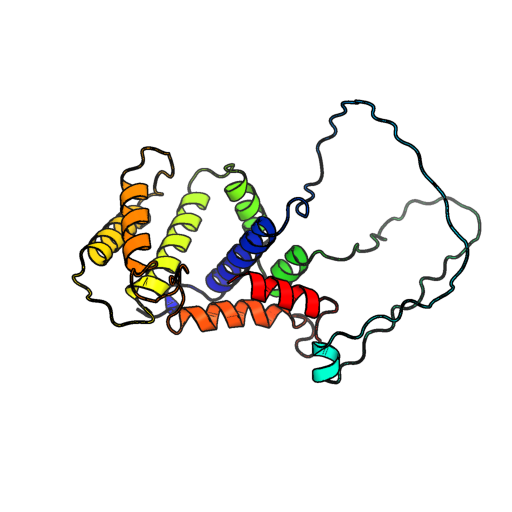? 8.690 11.697 6.910 1.00 85.62 122 ARG A O 1
ATOM 868 N N . ARG A 1 123 ? 10.119 10.148 7.688 1.00 83.12 123 ARG A N 1
ATOM 869 C CA . ARG A 1 123 ? 11.315 10.750 7.074 1.00 83.12 123 ARG A CA 1
ATOM 870 C C . ARG A 1 123 ? 11.271 10.698 5.549 1.00 83.12 123 ARG A C 1
ATOM 872 O O . ARG A 1 123 ? 11.627 11.684 4.918 1.00 83.12 123 ARG A O 1
ATOM 879 N N . THR A 1 124 ? 10.815 9.597 4.954 1.00 78.25 124 THR A N 1
ATOM 880 C CA . THR A 1 124 ? 10.716 9.444 3.489 1.00 78.25 124 THR A CA 1
ATOM 881 C C . THR A 1 124 ? 9.722 10.448 2.916 1.00 78.25 124 THR A C 1
ATOM 883 O O . THR A 1 124 ? 10.017 11.125 1.935 1.00 78.25 124 THR A O 1
ATOM 886 N N . LEU A 1 125 ? 8.589 10.638 3.595 1.00 76.12 125 LEU A N 1
ATOM 887 C CA . LEU A 1 125 ? 7.609 11.670 3.255 1.00 76.12 125 LEU A CA 1
ATOM 888 C C . LEU A 1 125 ? 8.173 13.093 3.399 1.00 76.12 125 LEU A C 1
ATOM 890 O O . LEU A 1 125 ? 7.788 13.976 2.638 1.00 76.12 125 LEU A O 1
ATOM 894 N N . MET A 1 126 ? 9.107 13.304 4.328 1.00 72.00 126 MET A N 1
ATOM 895 C CA . MET A 1 126 ? 9.864 14.552 4.486 1.00 72.00 126 MET A CA 1
ATOM 896 C C . MET A 1 126 ? 11.146 14.603 3.629 1.00 72.00 126 MET A C 1
ATOM 898 O O . MET A 1 126 ? 11.964 15.498 3.814 1.00 72.00 126 MET A O 1
ATOM 902 N N . ARG A 1 127 ? 11.332 13.657 2.690 1.00 68.75 127 ARG A N 1
ATOM 903 C CA . ARG A 1 127 ? 12.510 13.522 1.805 1.00 68.75 127 ARG A CA 1
ATOM 904 C C . ARG A 1 127 ? 13.863 13.462 2.537 1.00 68.75 127 ARG A C 1
ATOM 906 O O . ARG A 1 127 ? 14.878 13.890 2.002 1.00 68.75 127 ARG A O 1
ATOM 913 N N . ALA A 1 128 ? 13.886 12.915 3.750 1.00 60.94 128 ALA A N 1
ATOM 914 C CA . ALA A 1 128 ? 15.040 12.913 4.653 1.00 60.94 128 ALA A CA 1
ATOM 915 C C . ALA A 1 128 ? 15.712 11.531 4.825 1.00 60.94 128 ALA A C 1
ATOM 917 O O . ALA A 1 128 ? 16.403 11.301 5.816 1.00 60.94 128 ALA A O 1
ATOM 918 N N . VAL A 1 129 ? 15.487 10.578 3.912 1.00 64.06 129 VAL A N 1
ATOM 919 C CA . VAL A 1 129 ? 16.125 9.245 3.953 1.00 64.06 129 VAL A CA 1
ATOM 920 C C . VAL A 1 129 ? 17.036 9.078 2.743 1.00 64.06 129 VAL A C 1
ATOM 922 O O . VAL A 1 129 ? 16.624 9.353 1.622 1.00 64.06 129 VAL A O 1
ATOM 925 N N . VAL A 1 130 ? 18.264 8.609 2.979 1.00 65.62 130 VAL A N 1
ATOM 926 C CA . VAL A 1 130 ? 19.277 8.330 1.951 1.00 65.62 130 VAL A CA 1
ATOM 927 C C . VAL A 1 130 ? 19.920 6.971 2.251 1.00 65.62 130 VAL A C 1
ATOM 929 O O . VAL A 1 130 ? 20.029 6.580 3.412 1.00 65.62 130 VAL A O 1
ATOM 932 N N . GLY A 1 131 ? 20.354 6.250 1.214 1.00 80.50 131 GLY A N 1
ATOM 933 C CA . GLY A 1 131 ? 21.180 5.044 1.346 1.00 80.50 131 GLY A CA 1
ATOM 934 C C . GLY A 1 131 ? 20.422 3.717 1.221 1.00 80.50 131 GLY A C 1
ATOM 935 O O . GLY A 1 131 ? 19.383 3.629 0.569 1.00 80.50 131 GLY A O 1
ATOM 936 N N . GLN A 1 132 ? 20.972 2.662 1.829 1.00 83.44 132 GLN A N 1
ATOM 937 C CA . GLN A 1 132 ? 20.529 1.271 1.647 1.00 83.44 132 GLN A CA 1
ATOM 938 C C . GLN A 1 132 ? 19.107 0.998 2.167 1.00 83.44 132 GLN A C 1
ATOM 940 O O . GLN A 1 132 ? 18.354 0.265 1.531 1.00 83.44 132 GLN A O 1
ATOM 945 N N . GLU A 1 133 ? 18.700 1.620 3.279 1.00 82.19 133 GLU A N 1
ATOM 946 C CA . GLU A 1 133 ? 17.328 1.478 3.798 1.00 82.19 133 GLU A CA 1
ATOM 947 C C . GLU A 1 133 ? 16.282 2.021 2.811 1.00 82.19 133 GLU A C 1
ATOM 949 O O . GLU A 1 133 ? 15.210 1.436 2.649 1.00 82.19 133 GLU A O 1
ATOM 954 N N . TYR A 1 134 ? 16.594 3.135 2.136 1.00 85.06 134 TYR A N 1
ATOM 955 C CA . TYR A 1 134 ? 15.720 3.712 1.114 1.00 85.06 134 TYR A CA 1
ATOM 956 C C . TYR A 1 134 ? 15.593 2.778 -0.088 1.00 85.06 134 TYR A C 1
ATOM 958 O O . TYR A 1 134 ? 14.488 2.555 -0.578 1.00 85.06 134 TYR A O 1
ATOM 966 N N . HIS A 1 135 ? 16.709 2.188 -0.522 1.00 89.38 135 HIS A N 1
ATOM 967 C CA . HIS A 1 135 ? 16.724 1.217 -1.614 1.00 89.38 135 HIS A CA 1
ATOM 968 C C . HIS A 1 135 ? 15.834 0.008 -1.314 1.00 89.38 135 HIS A C 1
ATOM 970 O O . HIS A 1 135 ? 14.971 -0.319 -2.125 1.00 89.38 135 HIS A O 1
ATOM 976 N N . GLN A 1 136 ? 15.969 -0.605 -0.135 1.00 87.88 136 GLN A N 1
ATOM 977 C CA . GLN A 1 136 ? 15.136 -1.748 0.259 1.00 87.88 136 GLN A CA 1
ATOM 978 C C . GLN A 1 136 ? 13.648 -1.391 0.306 1.00 87.88 136 GLN A C 1
ATOM 980 O O . GLN A 1 136 ? 12.812 -2.133 -0.214 1.00 87.88 136 GLN A O 1
ATOM 985 N N . TRP A 1 137 ? 13.311 -0.234 0.885 1.00 87.88 137 TRP A N 1
ATOM 986 C CA . TRP A 1 137 ? 11.933 0.247 0.912 1.00 87.88 137 TRP A CA 1
ATOM 987 C C . TRP A 1 137 ? 11.385 0.464 -0.504 1.00 87.88 137 TRP A C 1
ATOM 989 O O . TRP A 1 137 ? 10.298 -0.022 -0.812 1.00 87.88 137 TRP A O 1
ATOM 999 N N . GLN A 1 138 ? 12.142 1.130 -1.380 1.00 89.38 138 GLN A N 1
ATOM 1000 C CA . GLN A 1 138 ? 11.731 1.406 -2.756 1.00 89.38 138 GLN A CA 1
ATOM 1001 C C . GLN A 1 138 ? 11.556 0.113 -3.562 1.00 89.38 138 GLN A C 1
ATOM 1003 O O . GLN A 1 138 ? 10.561 -0.042 -4.267 1.00 89.38 138 GLN A O 1
ATOM 1008 N N . PHE A 1 139 ? 12.474 -0.845 -3.419 1.00 91.25 139 PHE A N 1
ATOM 1009 C CA . PHE A 1 139 ? 12.374 -2.144 -4.079 1.00 91.25 139 PHE A CA 1
ATOM 1010 C C . PHE A 1 139 ? 11.118 -2.909 -3.642 1.00 91.25 139 PHE A C 1
ATOM 1012 O O . PHE A 1 139 ? 10.411 -3.473 -4.478 1.00 91.25 139 PHE A O 1
ATOM 1019 N N . ARG A 1 140 ? 10.767 -2.852 -2.351 1.00 91.25 140 ARG A N 1
ATOM 1020 C CA . ARG A 1 140 ? 9.519 -3.431 -1.836 1.00 91.25 140 ARG A CA 1
ATOM 1021 C C . ARG A 1 140 ? 8.276 -2.761 -2.438 1.00 91.25 140 ARG A C 1
ATOM 1023 O O . ARG A 1 140 ? 7.345 -3.473 -2.802 1.00 91.25 140 ARG A O 1
ATOM 1030 N N . GLN A 1 141 ? 8.261 -1.431 -2.604 1.00 90.75 141 GLN A N 1
ATOM 1031 C CA . GLN A 1 141 ? 7.145 -0.746 -3.286 1.00 90.75 141 GLN A CA 1
ATOM 1032 C C . GLN A 1 141 ? 6.973 -1.238 -4.730 1.00 90.75 141 GLN A C 1
ATOM 1034 O O . GLN A 1 141 ? 5.857 -1.439 -5.202 1.00 90.75 141 GLN A O 1
ATOM 1039 N N . ILE A 1 142 ? 8.079 -1.485 -5.430 1.00 93.19 142 ILE A N 1
ATOM 1040 C CA . ILE A 1 142 ? 8.052 -1.977 -6.810 1.00 93.19 142 ILE A CA 1
ATOM 1041 C C . ILE A 1 142 ? 7.555 -3.427 -6.879 1.00 93.19 142 ILE A C 1
ATOM 1043 O O . ILE A 1 142 ? 6.731 -3.741 -7.736 1.00 93.19 142 ILE A O 1
ATOM 1047 N N . LYS A 1 143 ? 7.967 -4.292 -5.944 1.00 92.44 143 LYS A N 1
ATOM 1048 C CA . LYS A 1 143 ? 7.422 -5.658 -5.816 1.00 92.44 143 LYS A CA 1
ATOM 1049 C C . LYS A 1 143 ? 5.920 -5.674 -5.546 1.00 92.44 143 LYS A C 1
ATOM 1051 O O . LYS A 1 143 ? 5.209 -6.542 -6.045 1.00 92.44 143 LYS A O 1
ATOM 1056 N N . LEU A 1 144 ? 5.423 -4.713 -4.772 1.00 92.81 144 LEU A N 1
ATOM 1057 C CA . LEU A 1 144 ? 3.992 -4.570 -4.534 1.00 92.81 144 LEU A CA 1
ATOM 1058 C C . LEU A 1 144 ? 3.234 -4.245 -5.829 1.00 92.81 144 LEU A C 1
ATOM 1060 O O . LEU A 1 144 ? 2.213 -4.868 -6.121 1.00 92.81 144 LEU A O 1
ATOM 1064 N N . LEU A 1 145 ? 3.765 -3.318 -6.629 1.00 93.75 145 LEU A N 1
ATOM 1065 C CA . LEU A 1 145 ? 3.214 -3.000 -7.947 1.00 93.75 145 LEU A CA 1
ATOM 1066 C C . LEU A 1 145 ? 3.286 -4.202 -8.900 1.00 93.75 145 LEU A C 1
ATOM 1068 O O . LEU A 1 145 ? 2.336 -4.440 -9.638 1.00 93.75 145 LEU A O 1
ATOM 1072 N N . GLU A 1 146 ? 4.359 -4.997 -8.862 1.00 93.62 146 GLU A N 1
ATOM 1073 C CA . GLU A 1 146 ? 4.449 -6.248 -9.627 1.00 93.62 146 GLU A CA 1
ATOM 1074 C C . GLU A 1 146 ? 3.327 -7.221 -9.254 1.00 93.62 146 GLU A C 1
ATOM 1076 O O . GLU A 1 146 ? 2.658 -7.776 -10.132 1.00 93.62 146 GLU A O 1
ATOM 1081 N N . ALA A 1 147 ? 3.109 -7.412 -7.950 1.00 92.62 147 ALA A N 1
ATOM 1082 C CA . ALA A 1 147 ? 2.096 -8.320 -7.441 1.00 92.62 147 ALA A CA 1
ATOM 1083 C C . ALA A 1 147 ? 0.699 -7.934 -7.941 1.00 92.62 147 ALA A C 1
ATOM 1085 O O . ALA A 1 147 ? -0.027 -8.805 -8.417 1.00 92.62 147 ALA A O 1
ATOM 1086 N N . GLY A 1 148 ? 0.349 -6.647 -7.887 1.00 92.25 148 GLY A N 1
ATOM 1087 C CA . GLY A 1 148 ? -0.966 -6.158 -8.306 1.00 92.25 148 GLY A CA 1
ATOM 1088 C C . GLY A 1 148 ? -1.146 -6.071 -9.821 1.00 92.25 148 GLY A C 1
ATOM 1089 O O . GLY A 1 148 ? -2.173 -6.488 -10.350 1.00 92.25 148 GLY A O 1
ATOM 1090 N N . LEU A 1 149 ? -0.139 -5.574 -10.542 1.00 93.25 149 LEU A N 1
ATOM 1091 C CA . LEU A 1 149 ? -0.270 -5.280 -11.970 1.00 93.25 149 LEU A CA 1
ATOM 1092 C C . LEU A 1 149 ? 0.058 -6.470 -12.870 1.00 93.25 149 LEU A C 1
ATOM 1094 O O . LEU A 1 149 ? -0.505 -6.564 -13.957 1.00 93.25 149 LEU A O 1
ATOM 1098 N N . LEU A 1 150 ? 0.987 -7.346 -12.472 1.00 93.00 150 LEU A N 1
ATOM 1099 C CA . LEU A 1 150 ? 1.514 -8.399 -13.350 1.00 93.00 150 LEU A CA 1
ATOM 1100 C C . LEU A 1 150 ? 1.183 -9.815 -12.885 1.00 93.00 150 LEU A C 1
ATOM 1102 O O . LEU A 1 150 ? 0.926 -10.679 -13.725 1.00 93.00 150 LEU A O 1
ATOM 1106 N N . LEU A 1 151 ? 1.236 -10.079 -11.577 1.00 92.06 151 LEU A N 1
ATOM 1107 C CA . LEU A 1 151 ? 0.999 -11.426 -11.042 1.00 92.06 151 LEU A CA 1
ATOM 1108 C C . LEU A 1 151 ? -0.487 -11.696 -10.815 1.00 92.06 151 LEU A C 1
ATOM 1110 O O . LEU A 1 151 ? -0.967 -12.788 -11.117 1.00 92.06 151 LEU A O 1
ATOM 1114 N N . HIS A 1 152 ? -1.199 -10.693 -10.309 1.00 90.75 152 HIS A N 1
ATOM 1115 C CA . HIS A 1 152 ? -2.601 -10.784 -9.929 1.00 90.75 152 HIS A CA 1
ATOM 1116 C C . HIS A 1 152 ? -3.429 -9.639 -10.522 1.00 90.75 152 HIS A C 1
ATOM 1118 O O . HIS A 1 152 ? -4.099 -8.938 -9.766 1.00 90.75 152 HIS A O 1
ATOM 1124 N N . PRO A 1 153 ? -3.403 -9.418 -11.851 1.00 91.12 153 PRO A N 1
ATOM 1125 C CA . PRO A 1 153 ? -4.233 -8.388 -12.455 1.00 91.12 153 PRO A CA 1
ATOM 1126 C C . PRO A 1 153 ? -5.715 -8.775 -12.361 1.00 91.12 153 PRO A C 1
ATOM 1128 O O . PRO A 1 153 ? -6.075 -9.949 -12.459 1.00 91.12 153 PRO A O 1
ATOM 1131 N N . SER A 1 154 ? -6.596 -7.786 -12.199 1.00 88.50 154 SER A N 1
ATOM 1132 C CA . SER A 1 154 ? -8.049 -8.014 -12.176 1.00 88.50 154 SER A CA 1
ATOM 1133 C C . SER A 1 154 ? -8.629 -8.396 -13.540 1.00 88.50 154 SER A C 1
ATOM 1135 O O . SER A 1 154 ? -9.705 -8.985 -13.607 1.00 88.50 154 SER A O 1
ATOM 1137 N N . LEU A 1 155 ? -7.914 -8.084 -14.624 1.00 84.56 155 LEU A N 1
ATOM 1138 C CA . LEU A 1 155 ? -8.266 -8.439 -15.995 1.00 84.56 155 LEU A CA 1
ATOM 1139 C C . LEU A 1 155 ? -7.113 -9.205 -16.655 1.00 84.56 155 LEU A C 1
ATOM 1141 O O . LEU A 1 155 ? -5.953 -8.986 -16.295 1.00 84.56 155 LEU A O 1
ATOM 1145 N N . PRO A 1 156 ? -7.396 -10.073 -17.642 1.00 86.06 156 PRO A N 1
ATOM 1146 C CA . PRO A 1 156 ? -6.352 -10.748 -18.400 1.00 86.06 156 PRO A CA 1
ATOM 1147 C C . PRO A 1 156 ? -5.372 -9.747 -19.018 1.00 86.06 156 PRO A C 1
ATOM 1149 O O . PRO A 1 156 ? -5.775 -8.773 -19.652 1.00 86.06 156 PRO A O 1
ATOM 1152 N N . LEU A 1 157 ? -4.080 -10.009 -18.837 1.00 87.19 157 LEU A N 1
ATOM 1153 C CA . LEU A 1 157 ? -2.996 -9.159 -19.313 1.00 87.19 157 LEU A CA 1
ATOM 1154 C C . LEU A 1 157 ? -2.111 -9.943 -20.280 1.00 87.19 157 LEU A C 1
ATOM 1156 O O . LEU A 1 157 ? -1.643 -11.037 -19.952 1.00 87.19 157 LEU A O 1
ATOM 1160 N N . ASP A 1 158 ? -1.830 -9.357 -21.443 1.00 90.81 158 ASP A N 1
ATOM 1161 C CA . ASP A 1 158 ? -0.817 -9.894 -22.343 1.00 90.81 158 ASP A CA 1
ATOM 1162 C C . ASP A 1 158 ? 0.580 -9.710 -21.732 1.00 90.81 158 ASP A C 1
ATOM 1164 O O . ASP A 1 158 ? 1.045 -8.600 -21.461 1.00 90.81 158 ASP A O 1
ATOM 1168 N N . ARG A 1 159 ? 1.276 -10.829 -21.526 1.00 89.75 159 ARG A N 1
ATOM 1169 C CA . ARG A 1 159 ? 2.616 -10.860 -20.930 1.00 89.75 159 ARG A CA 1
ATOM 1170 C C . ARG A 1 159 ? 3.690 -10.257 -21.835 1.00 89.75 159 ARG A C 1
ATOM 1172 O O . ARG A 1 159 ? 4.764 -9.940 -21.316 1.00 89.75 159 ARG A O 1
ATOM 1179 N N . LEU A 1 160 ? 3.418 -10.133 -23.135 1.00 93.38 160 LEU A N 1
ATOM 1180 C CA . LEU A 1 160 ? 4.296 -9.519 -24.133 1.00 93.38 160 LEU A CA 1
ATOM 1181 C C . LEU A 1 160 ? 3.988 -8.035 -24.361 1.00 93.38 160 LEU A C 1
ATOM 1183 O O . LEU A 1 160 ? 4.710 -7.364 -25.098 1.00 93.38 160 LEU A O 1
ATOM 1187 N N . HIS A 1 161 ? 2.967 -7.495 -23.692 1.00 94.06 161 HIS A N 1
ATOM 1188 C CA . HIS A 1 161 ? 2.623 -6.088 -23.798 1.00 94.06 161 HIS A CA 1
ATOM 1189 C C . HIS A 1 161 ? 3.813 -5.195 -23.410 1.00 94.06 161 HIS A C 1
ATOM 1191 O O . HIS A 1 161 ? 4.467 -5.396 -22.382 1.00 94.06 161 HIS A O 1
ATOM 1197 N N . ALA A 1 162 ? 4.078 -4.152 -24.201 1.00 95.56 162 ALA A N 1
ATOM 1198 C CA . ALA A 1 162 ? 5.281 -3.331 -24.054 1.00 95.56 162 ALA A CA 1
ATOM 1199 C C . ALA A 1 162 ? 5.430 -2.701 -22.653 1.00 95.56 162 ALA A C 1
ATOM 1201 O O . ALA A 1 162 ? 6.540 -2.591 -22.137 1.00 95.56 162 ALA A O 1
ATOM 1202 N N . ALA A 1 163 ? 4.322 -2.319 -22.004 1.00 94.94 163 ALA A N 1
ATOM 1203 C CA . ALA A 1 163 ? 4.355 -1.797 -20.633 1.00 94.94 163 ALA A CA 1
ATOM 1204 C C . ALA A 1 163 ? 4.808 -2.851 -19.605 1.00 94.94 163 ALA A C 1
ATOM 1206 O O . ALA A 1 163 ? 5.549 -2.518 -18.685 1.00 94.94 163 ALA A O 1
ATOM 1207 N N . VAL A 1 164 ? 4.431 -4.120 -19.793 1.00 95.81 164 VAL A N 1
ATOM 1208 C CA . VAL A 1 164 ? 4.844 -5.236 -18.925 1.00 95.81 164 VAL A CA 1
ATOM 1209 C C . VAL A 1 164 ? 6.343 -5.478 -19.042 1.00 95.81 164 VAL A C 1
ATOM 1211 O O . VAL A 1 164 ? 7.035 -5.617 -18.033 1.00 95.81 164 VAL A O 1
ATOM 1214 N N . LEU A 1 165 ? 6.857 -5.494 -20.274 1.00 96.56 165 LEU A N 1
ATOM 1215 C CA . LEU A 1 165 ? 8.280 -5.699 -20.539 1.00 96.56 165 LEU A CA 1
ATOM 1216 C C . LEU A 1 165 ? 9.128 -4.567 -19.944 1.00 96.56 165 LEU A C 1
ATOM 1218 O O . LEU A 1 165 ? 10.089 -4.848 -19.226 1.00 96.56 165 LEU A O 1
ATOM 1222 N N . ARG A 1 166 ? 8.717 -3.306 -20.147 1.00 96.81 166 ARG A N 1
ATOM 1223 C CA . ARG A 1 166 ? 9.378 -2.133 -19.549 1.00 96.81 166 ARG A CA 1
ATOM 1224 C C . ARG A 1 166 ? 9.345 -2.160 -18.023 1.00 96.81 166 ARG A C 1
ATOM 1226 O O . ARG A 1 166 ? 10.359 -1.889 -17.389 1.00 96.81 166 ARG A O 1
ATOM 1233 N N . PHE A 1 167 ? 8.212 -2.527 -17.421 1.00 96.44 167 PHE A N 1
ATOM 1234 C CA . PHE A 1 167 ? 8.115 -2.649 -15.966 1.00 96.44 167 PHE A CA 1
ATOM 1235 C C . PHE A 1 167 ? 9.110 -3.691 -15.428 1.00 96.44 167 PHE A C 1
ATOM 1237 O O . PHE A 1 167 ? 9.871 -3.401 -14.509 1.00 96.44 167 PHE A O 1
ATOM 1244 N N . ARG A 1 168 ? 9.182 -4.878 -16.048 1.00 95.69 168 ARG A N 1
ATOM 1245 C CA . ARG A 1 168 ? 10.137 -5.937 -15.663 1.00 95.69 168 ARG A CA 1
ATOM 1246 C C . ARG A 1 168 ? 11.600 -5.551 -15.846 1.00 95.69 168 ARG A C 1
ATOM 1248 O O . ARG A 1 168 ? 12.455 -6.043 -15.115 1.00 95.69 168 ARG A O 1
ATOM 1255 N N . GLU A 1 169 ? 11.916 -4.736 -16.842 1.00 95.00 169 GLU A N 1
ATOM 1256 C CA . GLU A 1 169 ? 13.262 -4.190 -17.015 1.00 95.00 169 GLU A CA 1
ATOM 1257 C C . GLU A 1 169 ? 13.638 -3.264 -15.858 1.00 95.00 169 GLU A C 1
ATOM 1259 O O . GLU A 1 169 ? 14.676 -3.467 -15.228 1.00 95.00 169 GLU A O 1
ATOM 1264 N N . VAL A 1 170 ? 12.750 -2.329 -15.509 1.00 94.31 170 VAL A N 1
ATOM 1265 C CA . VAL A 1 170 ? 12.963 -1.436 -14.368 1.00 94.31 170 VAL A CA 1
ATOM 1266 C C . VAL A 1 170 ? 13.116 -2.224 -13.066 1.00 94.31 170 VAL A C 1
ATOM 1268 O O . VAL A 1 170 ? 14.022 -1.932 -12.293 1.00 94.31 170 VAL A O 1
ATOM 1271 N N . MET A 1 171 ? 12.294 -3.249 -12.831 1.00 93.38 171 M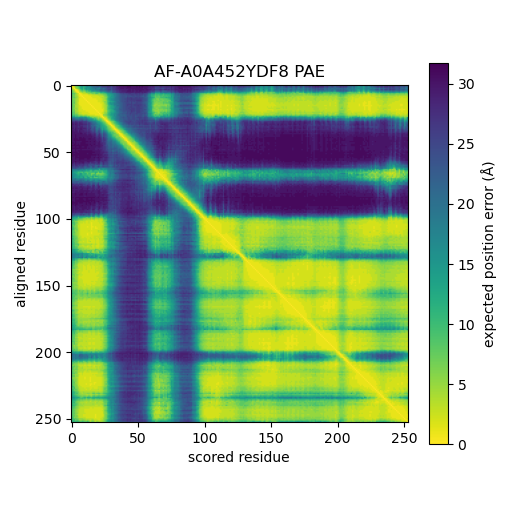ET A N 1
ATOM 1272 C CA . MET A 1 171 ? 12.421 -4.088 -11.632 1.00 93.38 171 MET A CA 1
ATOM 1273 C C . MET A 1 171 ? 13.783 -4.773 -11.502 1.00 93.38 171 MET A C 1
ATOM 1275 O O . MET A 1 171 ? 14.345 -4.844 -10.414 1.00 93.38 171 MET A O 1
ATOM 1279 N N . ARG A 1 172 ? 14.330 -5.284 -12.610 1.00 93.19 172 ARG A N 1
ATOM 1280 C CA . ARG A 1 172 ? 15.664 -5.900 -12.597 1.00 93.19 172 ARG A CA 1
ATOM 1281 C C . ARG A 1 172 ? 16.745 -4.869 -12.279 1.00 93.19 172 ARG A C 1
ATOM 1283 O O . ARG A 1 172 ? 17.682 -5.171 -11.550 1.00 93.19 172 ARG A O 1
ATOM 1290 N N . ALA A 1 173 ? 16.599 -3.642 -12.779 1.00 91.75 173 ALA A N 1
ATOM 1291 C CA . ALA A 1 173 ? 17.505 -2.553 -12.430 1.00 91.75 173 ALA A CA 1
ATOM 1292 C C . ALA A 1 173 ? 17.396 -2.167 -10.942 1.00 91.75 173 ALA A C 1
ATOM 1294 O O . ALA A 1 173 ? 18.414 -1.901 -10.298 1.00 91.75 173 ALA A O 1
ATOM 1295 N N . THR A 1 174 ? 16.183 -2.179 -10.378 1.00 91.19 174 THR A N 1
ATOM 1296 C CA . THR A 1 174 ? 15.951 -1.797 -8.978 1.00 91.19 174 THR A CA 1
ATOM 1297 C C . THR A 1 174 ? 16.419 -2.821 -7.970 1.00 91.19 174 THR A C 1
ATOM 1299 O O . THR A 1 174 ? 16.675 -2.460 -6.827 1.00 91.19 174 THR A O 1
ATOM 1302 N N . GLU A 1 175 ? 16.573 -4.079 -8.369 1.00 90.19 175 GLU A N 1
ATOM 1303 C CA . GLU A 1 175 ? 17.169 -5.109 -7.520 1.00 90.19 175 GLU A CA 1
ATOM 1304 C C . GLU A 1 175 ? 18.634 -4.784 -7.184 1.00 90.19 175 GLU A C 1
ATOM 1306 O O . GLU A 1 175 ? 19.093 -5.032 -6.072 1.00 90.19 175 GLU A O 1
ATOM 1311 N N . ILE A 1 176 ? 19.349 -4.140 -8.113 1.00 90.06 176 ILE A N 1
ATOM 1312 C CA . ILE A 1 176 ? 20.770 -3.801 -7.968 1.00 90.06 176 ILE A CA 1
ATOM 1313 C C . ILE A 1 176 ? 20.953 -2.477 -7.214 1.00 90.06 176 ILE A C 1
ATOM 1315 O O . ILE A 1 176 ? 21.838 -2.357 -6.364 1.00 90.06 176 ILE A O 1
ATOM 1319 N N . ARG A 1 177 ? 20.140 -1.457 -7.521 1.00 90.31 177 ARG A N 1
ATOM 1320 C CA . ARG A 1 177 ? 20.261 -0.111 -6.936 1.00 90.31 177 ARG A CA 1
ATOM 1321 C C . ARG A 1 177 ? 18.920 0.621 -6.935 1.00 90.31 177 ARG A C 1
ATOM 1323 O O . ARG A 1 177 ? 18.110 0.439 -7.833 1.00 90.31 177 ARG A O 1
ATOM 1330 N N . ALA A 1 178 ? 18.727 1.521 -5.97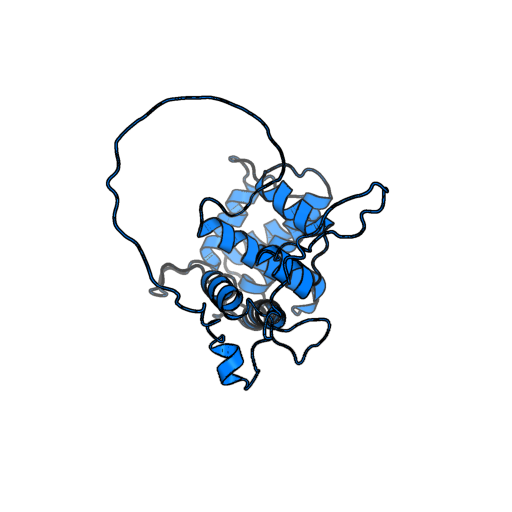0 1.00 90.38 178 ALA A N 1
ATOM 1331 C CA . ALA A 1 178 ? 17.584 2.430 -5.956 1.00 90.38 178 ALA A CA 1
ATOM 1332 C C . ALA A 1 178 ? 17.473 3.271 -7.246 1.00 90.38 178 ALA A C 1
ATOM 1334 O O . ALA A 1 178 ? 18.470 3.797 -7.746 1.00 90.38 178 ALA A O 1
ATOM 1335 N N . ILE A 1 179 ? 16.247 3.453 -7.740 1.00 90.38 179 ILE A N 1
ATOM 1336 C CA . ILE A 1 179 ? 15.919 4.427 -8.784 1.00 90.38 179 ILE A CA 1
ATOM 1337 C C . ILE A 1 179 ? 16.104 5.831 -8.219 1.00 90.38 179 ILE A C 1
ATOM 1339 O O . ILE A 1 179 ? 15.583 6.154 -7.148 1.00 90.38 179 ILE A O 1
ATOM 1343 N N . ASP A 1 180 ? 16.774 6.682 -8.991 1.00 88.00 180 ASP A N 1
ATOM 1344 C CA . ASP A 1 180 ? 16.744 8.121 -8.769 1.00 88.00 180 ASP A CA 1
ATOM 1345 C C . ASP A 1 180 ? 15.316 8.648 -8.976 1.00 88.00 180 ASP A C 1
ATOM 1347 O O . ASP A 1 180 ? 14.736 8.479 -10.046 1.00 88.00 180 ASP A O 1
ATOM 1351 N N . THR A 1 181 ? 14.730 9.287 -7.967 1.00 86.25 181 THR A N 1
ATOM 1352 C CA . THR A 1 181 ? 13.401 9.916 -8.066 1.00 86.25 181 THR A CA 1
ATOM 1353 C C . THR A 1 181 ? 13.476 11.408 -8.407 1.00 86.25 181 THR A C 1
ATOM 1355 O O . THR A 1 181 ? 12.495 12.135 -8.238 1.00 86.25 181 THR A O 1
ATOM 1358 N N . GLY A 1 182 ? 14.642 11.897 -8.836 1.00 84.00 182 GLY A N 1
ATOM 1359 C CA . GLY A 1 182 ? 14.834 13.247 -9.348 1.00 84.00 182 GLY A CA 1
ATOM 1360 C C . GLY A 1 182 ? 13.990 13.531 -10.595 1.00 84.00 182 GLY A C 1
ATOM 1361 O O . GLY A 1 182 ? 13.615 12.633 -11.348 1.00 84.00 182 GLY A O 1
ATOM 1362 N N . LYS A 1 183 ? 13.702 14.816 -10.842 1.00 82.88 183 LYS A N 1
ATOM 1363 C CA . LYS A 1 183 ? 12.820 15.266 -11.940 1.00 82.88 183 LYS A CA 1
ATOM 1364 C C . LYS A 1 183 ? 13.277 14.826 -13.342 1.00 82.88 183 LYS A C 1
ATOM 1366 O O . LYS A 1 183 ? 12.448 14.770 -14.240 1.00 82.88 183 LYS A O 1
ATOM 1371 N N . GLY A 1 184 ? 14.568 14.547 -13.530 1.00 87.75 184 GLY A N 1
ATOM 1372 C CA . GLY A 1 184 ? 15.156 14.126 -14.807 1.00 87.75 184 GLY A CA 1
ATOM 1373 C C . GLY A 1 184 ? 15.402 12.621 -14.937 1.00 87.75 184 GLY A C 1
ATOM 1374 O O . GLY A 1 184 ? 16.064 12.205 -15.879 1.00 87.75 184 GLY A O 1
ATOM 1375 N N . SER A 1 185 ? 14.929 11.804 -13.994 1.00 92.94 185 SER A N 1
ATOM 1376 C CA . SER A 1 185 ? 15.219 10.371 -14.001 1.00 92.94 185 SER A CA 1
ATOM 1377 C C . SER A 1 185 ? 14.442 9.629 -15.086 1.00 92.94 185 SER A C 1
ATOM 1379 O O . SER A 1 185 ? 13.218 9.473 -15.015 1.00 92.94 185 SER A O 1
ATOM 1381 N N . ASP A 1 186 ? 15.173 9.105 -16.069 1.00 92.56 186 ASP A N 1
ATOM 1382 C CA . ASP A 1 186 ? 14.602 8.273 -17.126 1.00 92.56 186 ASP A CA 1
ATOM 1383 C C . ASP A 1 186 ? 14.008 6.976 -16.582 1.00 92.56 186 ASP A C 1
ATOM 1385 O O . ASP A 1 186 ? 12.904 6.602 -16.972 1.00 92.56 186 ASP A O 1
ATOM 1389 N N . ALA A 1 187 ? 14.677 6.326 -15.626 1.00 91.75 187 ALA A N 1
ATOM 1390 C CA . ALA A 1 187 ? 14.167 5.107 -15.002 1.00 91.75 187 ALA A CA 1
ATOM 1391 C C . ALA A 1 187 ? 12.823 5.353 -14.295 1.00 91.75 187 ALA A C 1
ATOM 1393 O O . ALA A 1 187 ? 11.885 4.570 -14.457 1.00 91.75 187 ALA A O 1
ATOM 1394 N N . MET A 1 188 ? 12.694 6.471 -13.571 1.00 93.00 188 MET A N 1
ATOM 1395 C CA . MET A 1 188 ? 11.441 6.838 -12.906 1.00 93.00 188 MET A CA 1
ATOM 1396 C C . MET A 1 188 ? 10.339 7.182 -13.914 1.00 93.00 188 MET A C 1
ATOM 1398 O O . MET A 1 188 ? 9.183 6.797 -13.727 1.00 93.00 188 MET A O 1
ATOM 1402 N N . ARG A 1 189 ? 10.684 7.866 -15.011 1.00 94.88 189 ARG A N 1
ATOM 1403 C CA . ARG A 1 189 ? 9.750 8.178 -16.102 1.00 94.88 189 ARG A CA 1
ATOM 1404 C C . ARG A 1 189 ? 9.247 6.910 -16.795 1.00 94.88 189 ARG A C 1
ATOM 1406 O O . ARG A 1 189 ? 8.043 6.766 -16.999 1.00 94.88 189 ARG A O 1
ATOM 1413 N N . VAL A 1 190 ? 10.143 5.971 -17.105 1.00 95.75 190 VAL A N 1
ATOM 1414 C CA . VAL A 1 190 ? 9.796 4.665 -17.689 1.00 95.75 190 VAL A CA 1
ATOM 1415 C C . VAL A 1 190 ? 8.896 3.871 -16.744 1.00 95.75 190 VAL A C 1
ATOM 1417 O O . VAL A 1 190 ? 7.867 3.359 -17.190 1.00 95.75 190 VAL A O 1
ATOM 1420 N N . LEU A 1 191 ? 9.233 3.820 -15.449 1.00 95.44 191 LEU A N 1
ATOM 1421 C CA . LEU A 1 191 ? 8.410 3.168 -14.428 1.00 95.44 191 LEU A CA 1
ATOM 1422 C C . LEU A 1 191 ? 7.007 3.771 -14.374 1.00 95.44 191 LEU A C 1
ATOM 1424 O O . LEU A 1 191 ? 6.023 3.044 -14.475 1.00 95.44 191 LEU A O 1
ATOM 1428 N N . THR A 1 192 ? 6.922 5.096 -14.255 1.00 94.06 192 THR A N 1
ATOM 1429 C CA . THR A 1 192 ? 5.654 5.826 -14.135 1.00 94.06 192 THR A CA 1
ATOM 1430 C C . THR A 1 192 ? 4.767 5.575 -15.350 1.00 94.06 192 THR A C 1
ATOM 1432 O O . THR A 1 192 ? 3.604 5.224 -15.190 1.00 94.06 192 THR A O 1
ATOM 1435 N N . ASN A 1 193 ? 5.322 5.657 -16.562 1.00 95.00 193 ASN A N 1
ATOM 1436 C CA . ASN A 1 193 ? 4.574 5.405 -17.795 1.00 95.00 193 ASN A CA 1
ATOM 1437 C C . ASN A 1 193 ? 4.089 3.952 -17.897 1.00 95.00 193 ASN A C 1
ATOM 1439 O O . ASN A 1 193 ? 2.970 3.701 -18.344 1.00 95.00 193 ASN A O 1
ATOM 1443 N N . ALA A 1 194 ? 4.923 2.985 -17.501 1.00 95.31 194 ALA A N 1
ATOM 1444 C CA . ALA A 1 194 ? 4.544 1.576 -17.503 1.00 95.31 194 ALA A CA 1
ATOM 1445 C C . ALA A 1 194 ? 3.428 1.293 -16.486 1.00 95.31 194 ALA A C 1
ATOM 1447 O O . ALA A 1 194 ? 2.420 0.694 -16.849 1.00 95.31 194 ALA A O 1
ATOM 1448 N N . VAL A 1 195 ? 3.577 1.775 -15.249 1.00 94.75 195 VAL A N 1
ATOM 1449 C CA . VAL A 1 195 ? 2.562 1.653 -14.191 1.00 94.75 195 VAL A CA 1
ATOM 1450 C C . VAL A 1 195 ? 1.262 2.323 -14.615 1.00 94.75 195 VAL A C 1
ATOM 1452 O O . VAL A 1 195 ? 0.212 1.701 -14.513 1.00 94.75 195 VAL A O 1
ATOM 1455 N N . HIS A 1 196 ? 1.323 3.541 -15.156 1.00 93.00 196 HIS A N 1
ATOM 1456 C CA . HIS A 1 196 ? 0.146 4.267 -15.623 1.00 93.00 196 HIS A CA 1
ATOM 1457 C C . HIS A 1 196 ? -0.603 3.485 -16.705 1.00 93.00 196 HIS A C 1
ATOM 1459 O O . HIS A 1 196 ? -1.816 3.346 -16.619 1.00 93.00 196 HIS A O 1
ATOM 1465 N N . ALA A 1 197 ? 0.099 2.935 -17.698 1.00 91.94 197 ALA A N 1
ATOM 1466 C CA . ALA A 1 197 ? -0.531 2.158 -18.766 1.00 91.94 197 ALA A CA 1
ATOM 1467 C C . ALA A 1 197 ? -1.194 0.858 -18.270 1.00 91.94 197 ALA A C 1
ATOM 1469 O O . ALA A 1 197 ? -2.130 0.370 -18.896 1.00 91.94 197 ALA A O 1
ATOM 1470 N N . LEU A 1 198 ? -0.698 0.279 -17.171 1.00 92.19 198 LEU A N 1
ATOM 1471 C CA . LEU A 1 198 ? -1.232 -0.957 -16.590 1.00 92.19 198 LEU A CA 1
ATOM 1472 C C . LEU A 1 198 ? -2.371 -0.687 -15.589 1.00 92.19 198 LEU A C 1
ATOM 1474 O O . LEU A 1 198 ? -3.341 -1.446 -15.535 1.00 92.19 198 LEU A O 1
ATOM 1478 N N . ALA A 1 199 ? -2.254 0.383 -14.800 1.00 91.81 199 ALA A N 1
ATOM 1479 C CA . ALA A 1 199 ? -3.159 0.708 -13.699 1.00 91.81 199 ALA A CA 1
ATOM 1480 C C . ALA A 1 199 ? -4.338 1.598 -14.124 1.00 91.81 199 ALA A C 1
ATOM 1482 O O . ALA A 1 199 ? -5.464 1.368 -13.682 1.00 91.81 199 ALA A O 1
ATOM 1483 N N . TRP A 1 200 ? -4.094 2.592 -14.983 1.00 87.69 200 TRP A N 1
ATOM 1484 C CA . TRP A 1 200 ? -5.123 3.468 -15.538 1.00 87.69 200 TRP A CA 1
ATOM 1485 C C . TRP A 1 200 ? -5.484 2.988 -16.937 1.00 87.69 200 TRP A C 1
ATOM 1487 O O . TRP A 1 200 ? -4.758 3.201 -17.909 1.00 87.69 200 TRP A O 1
ATOM 1497 N N . ARG A 1 201 ? -6.617 2.292 -17.023 1.00 73.81 201 ARG A N 1
ATOM 1498 C CA . ARG A 1 201 ? -7.119 1.706 -18.265 1.00 73.81 201 ARG A CA 1
ATOM 1499 C C . ARG A 1 201 ? -8.131 2.666 -18.900 1.00 73.81 201 ARG A C 1
ATOM 1501 O O . ARG A 1 201 ? -9.235 2.790 -18.370 1.00 73.81 201 ARG A O 1
ATOM 1508 N N . PRO A 1 202 ? -7.805 3.327 -20.024 1.00 58.94 202 PRO A N 1
ATOM 1509 C CA . PRO A 1 202 ? -8.759 4.182 -20.719 1.00 58.94 202 PRO A CA 1
ATOM 1510 C C . PRO A 1 202 ? -9.875 3.300 -21.293 1.00 58.94 202 PRO A C 1
ATOM 1512 O O . PRO A 1 202 ? -9.657 2.547 -22.237 1.00 58.94 202 PRO A O 1
ATOM 1515 N N . GLY A 1 203 ? -11.054 3.333 -20.668 1.00 61.78 203 GLY A N 1
ATOM 1516 C CA . GLY A 1 203 ? -12.218 2.547 -21.092 1.00 61.78 203 GLY A CA 1
ATOM 1517 C C . GLY A 1 203 ? -13.015 1.881 -19.969 1.00 61.78 203 GLY A C 1
ATOM 1518 O O . GLY A 1 203 ? -14.105 1.389 -20.236 1.00 61.78 203 GLY A O 1
ATOM 1519 N N . SER A 1 204 ? -12.538 1.888 -18.715 1.00 60.59 204 SER A N 1
ATOM 1520 C CA . SER A 1 204 ? -13.298 1.323 -17.581 1.00 60.59 204 SER A CA 1
ATOM 1521 C C . SER A 1 204 ? -14.472 2.198 -17.112 1.00 60.59 204 SER A C 1
ATOM 1523 O O . SER A 1 204 ? -15.200 1.798 -16.208 1.00 60.59 204 SER A O 1
ATOM 1525 N N . GLY A 1 205 ? -14.650 3.398 -17.682 1.00 62.44 205 GLY A N 1
ATOM 1526 C CA . GLY A 1 205 ? -15.648 4.378 -17.229 1.00 62.44 205 GLY A CA 1
ATOM 1527 C C . GLY A 1 205 ? -15.366 4.961 -15.837 1.00 62.44 205 GLY A C 1
ATOM 1528 O O . GLY A 1 205 ? -16.152 5.763 -15.341 1.00 62.44 205 GLY A O 1
ATOM 1529 N N . SER A 1 206 ? -14.251 4.573 -15.213 1.00 64.69 206 SER A N 1
ATOM 1530 C CA . SER A 1 206 ? -13.798 5.041 -13.911 1.00 64.69 206 SER A CA 1
ATOM 1531 C C . SER A 1 206 ? -12.485 5.795 -14.084 1.00 64.69 206 SER A C 1
ATOM 1533 O O . SER A 1 206 ? -11.547 5.275 -14.681 1.00 64.69 206 SER A O 1
ATOM 1535 N N . ASP A 1 207 ? -12.402 7.003 -13.530 1.00 68.81 207 ASP A N 1
ATOM 1536 C CA . ASP A 1 207 ? -11.159 7.787 -13.451 1.00 68.81 207 ASP A CA 1
ATOM 1537 C C . ASP A 1 207 ? -10.233 7.290 -12.311 1.00 68.81 207 ASP A C 1
ATOM 1539 O O . ASP A 1 207 ? -9.380 8.009 -11.794 1.00 68.81 207 ASP A O 1
ATOM 1543 N N . ALA A 1 208 ? -10.430 6.045 -11.859 1.00 79.62 208 ALA A N 1
ATOM 1544 C CA . ALA A 1 208 ? -9.724 5.463 -10.726 1.00 79.62 208 ALA A CA 1
ATOM 1545 C C . ALA A 1 208 ? -8.498 4.641 -11.151 1.00 79.62 208 ALA A C 1
ATOM 1547 O O . ALA A 1 208 ? -8.430 4.049 -12.230 1.00 79.62 208 ALA A O 1
ATOM 1548 N N . CYS A 1 209 ? -7.511 4.589 -10.257 1.00 85.88 209 CYS A N 1
ATOM 1549 C CA . CYS A 1 209 ? -6.307 3.783 -10.419 1.00 85.88 209 CYS A CA 1
ATOM 1550 C C . CYS A 1 209 ? -6.562 2.345 -9.942 1.00 85.88 209 CYS A C 1
ATOM 1552 O O . CYS A 1 209 ? -6.830 2.124 -8.764 1.00 85.88 209 CYS A O 1
ATOM 1554 N N . HIS A 1 210 ? -6.412 1.358 -10.829 1.00 89.62 210 HIS A N 1
ATOM 1555 C CA . HIS A 1 210 ? -6.750 -0.048 -10.562 1.00 89.62 210 HIS A CA 1
ATOM 1556 C C . HIS A 1 210 ? -5.517 -0.923 -10.279 1.00 89.62 210 HIS A C 1
ATOM 1558 O O . HIS A 1 210 ? -5.380 -2.023 -10.821 1.00 89.62 210 HIS A O 1
ATOM 1564 N N . TRP A 1 211 ? -4.568 -0.418 -9.487 1.00 91.06 211 TRP A N 1
ATOM 1565 C CA . TRP A 1 211 ? -3.266 -1.067 -9.294 1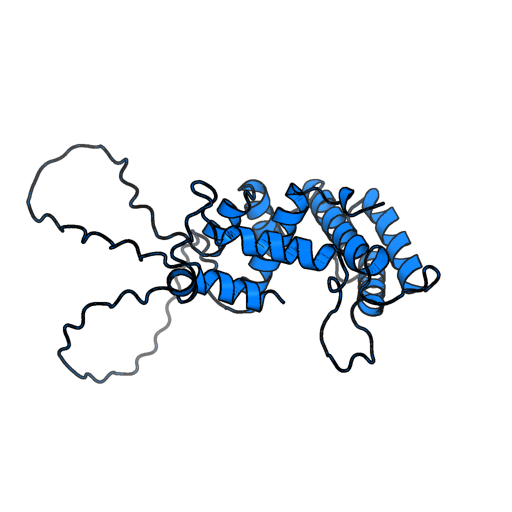.00 91.06 211 TRP A CA 1
ATOM 1566 C C . TRP A 1 211 ? -3.305 -2.315 -8.400 1.00 91.06 211 TRP A C 1
ATOM 1568 O O . TRP A 1 211 ? -2.408 -3.151 -8.490 1.00 91.06 211 TRP A O 1
ATOM 1578 N N . ALA A 1 212 ? -4.330 -2.445 -7.554 1.00 92.06 212 ALA A N 1
ATOM 1579 C CA . ALA A 1 212 ? -4.462 -3.521 -6.573 1.00 92.06 212 ALA A CA 1
ATOM 1580 C C . ALA A 1 212 ? -5.785 -4.289 -6.675 1.00 92.06 212 ALA A C 1
ATOM 1582 O O . ALA A 1 212 ? -6.096 -5.041 -5.763 1.00 92.06 212 ALA A O 1
ATOM 1583 N N . ASP A 1 213 ? -6.563 -4.129 -7.747 1.00 90.31 213 ASP A N 1
ATOM 1584 C CA . ASP A 1 213 ? -7.933 -4.661 -7.835 1.00 90.31 213 ASP A CA 1
ATOM 1585 C C . ASP A 1 213 ? -8.023 -6.190 -7.897 1.00 90.31 213 ASP A C 1
ATOM 1587 O O . ASP A 1 213 ? -9.082 -6.757 -7.622 1.00 90.31 213 ASP A O 1
ATOM 1591 N N . GLY A 1 214 ? -6.952 -6.868 -8.309 1.00 89.56 214 GLY A N 1
ATOM 1592 C CA . GLY A 1 214 ? -6.971 -8.310 -8.514 1.00 89.56 214 GLY A CA 1
ATOM 1593 C C . GLY A 1 214 ? -6.663 -9.131 -7.260 1.00 89.56 214 GLY A C 1
ATOM 1594 O O . GLY A 1 214 ? -6.032 -8.683 -6.298 1.00 89.56 214 GLY A O 1
ATOM 1595 N N . TYR A 1 215 ? -7.135 -10.378 -7.287 1.00 89.31 215 TYR A N 1
ATOM 1596 C CA . TYR A 1 215 ? -6.972 -11.352 -6.210 1.00 89.31 215 TYR A CA 1
ATOM 1597 C C . TYR A 1 215 ? -5.635 -12.106 -6.330 1.00 89.31 215 TYR A C 1
ATOM 1599 O O . TYR A 1 215 ? -5.312 -12.550 -7.436 1.00 89.31 215 TYR A O 1
ATOM 1607 N N . PRO A 1 216 ? -4.893 -12.355 -5.225 1.00 90.50 216 PRO A N 1
ATOM 1608 C CA . PRO A 1 216 ? -5.288 -12.133 -3.823 1.00 90.50 216 PRO A CA 1
ATOM 1609 C C . PRO A 1 216 ? -4.915 -10.785 -3.197 1.00 90.50 216 PRO A C 1
ATOM 1611 O O . PRO A 1 216 ? -5.236 -10.569 -2.026 1.00 90.50 216 PRO A O 1
ATOM 1614 N N . LEU A 1 217 ? -4.203 -9.907 -3.908 1.00 90.62 217 LEU A N 1
ATOM 1615 C CA . LEU A 1 217 ? -3.571 -8.735 -3.292 1.00 90.62 217 LEU A CA 1
ATOM 1616 C C . LEU A 1 217 ? -4.587 -7.803 -2.617 1.00 90.62 217 LEU A C 1
ATOM 1618 O O . LEU A 1 217 ? -4.370 -7.428 -1.464 1.00 90.62 217 LEU A O 1
ATOM 1622 N N . ASN A 1 218 ? -5.697 -7.484 -3.294 1.00 91.38 218 ASN A N 1
ATOM 1623 C CA . ASN A 1 218 ? -6.769 -6.661 -2.724 1.00 91.38 218 ASN A CA 1
ATOM 1624 C C . ASN A 1 218 ? -7.212 -7.180 -1.351 1.00 91.38 218 ASN A C 1
ATOM 1626 O O . ASN A 1 218 ? -7.134 -6.466 -0.354 1.00 91.38 218 ASN A O 1
ATOM 1630 N N . VAL A 1 219 ? -7.649 -8.438 -1.289 1.00 91.81 219 VAL A N 1
ATOM 1631 C CA . VAL A 1 219 ? -8.210 -9.063 -0.091 1.00 91.81 219 VAL A CA 1
ATOM 1632 C C . VAL A 1 219 ? -7.176 -9.073 1.023 1.00 91.81 219 VAL A C 1
ATOM 1634 O O . VAL A 1 219 ? -7.511 -8.777 2.162 1.00 91.81 219 VAL A O 1
ATOM 1637 N N . LEU A 1 220 ? -5.916 -9.358 0.709 1.00 92.38 220 LEU A N 1
ATOM 1638 C CA . LEU A 1 220 ? -4.841 -9.375 1.694 1.00 92.38 220 LEU A CA 1
ATOM 1639 C C . LEU A 1 220 ? -4.575 -7.990 2.304 1.00 92.38 220 LEU A C 1
ATOM 1641 O O . LEU A 1 220 ? -4.402 -7.888 3.523 1.00 92.38 220 LEU A O 1
ATOM 1645 N N . LEU A 1 221 ? -4.600 -6.926 1.497 1.00 92.44 221 LEU A N 1
ATOM 1646 C CA . LEU A 1 221 ? -4.498 -5.549 1.991 1.00 92.44 221 LEU A CA 1
ATOM 1647 C C . LEU A 1 221 ? -5.715 -5.183 2.852 1.00 92.44 221 LEU A C 1
ATOM 1649 O O . LEU A 1 221 ? -5.546 -4.731 3.985 1.00 92.44 221 LEU A O 1
ATOM 1653 N N . TYR A 1 222 ? -6.932 -5.454 2.371 1.00 92.06 222 TYR A N 1
ATOM 1654 C CA . TYR A 1 222 ? -8.166 -5.192 3.118 1.00 92.06 222 TYR A CA 1
ATOM 1655 C C . TYR A 1 222 ? -8.225 -5.952 4.443 1.00 92.06 222 TYR A C 1
ATOM 1657 O O . TYR A 1 222 ? -8.550 -5.363 5.469 1.00 92.06 222 TYR A O 1
ATOM 1665 N N . VAL A 1 223 ? -7.889 -7.242 4.454 1.00 92.19 223 VAL A N 1
ATOM 1666 C CA . VAL A 1 223 ? -7.878 -8.062 5.672 1.00 92.19 223 VAL A CA 1
ATOM 1667 C C . VAL A 1 223 ? -6.840 -7.538 6.660 1.00 92.19 223 VAL A C 1
ATOM 1669 O O . VAL A 1 223 ? -7.149 -7.431 7.843 1.00 92.19 223 VAL A O 1
ATOM 1672 N N . SER A 1 224 ? -5.651 -7.145 6.193 1.00 92.88 224 SER A N 1
ATOM 1673 C CA . SER A 1 224 ? -4.615 -6.564 7.060 1.00 92.88 224 SER A CA 1
ATOM 1674 C C . SER A 1 224 ? -5.085 -5.266 7.720 1.00 92.88 224 SER A C 1
ATOM 1676 O O . SER A 1 224 ? -4.850 -5.064 8.911 1.00 92.88 224 SER A O 1
ATOM 1678 N N . LEU A 1 225 ? -5.794 -4.412 6.971 1.00 94.06 225 LEU A N 1
ATOM 1679 C CA . LEU A 1 225 ? -6.429 -3.207 7.506 1.00 94.06 225 LEU A CA 1
ATOM 1680 C C . LEU A 1 225 ? -7.538 -3.561 8.501 1.00 94.06 225 LEU A C 1
ATOM 1682 O O . LEU A 1 225 ? -7.533 -3.067 9.620 1.00 94.06 225 LEU A O 1
ATOM 1686 N N . LEU A 1 226 ? -8.464 -4.451 8.145 1.00 92.81 226 LEU A N 1
ATOM 1687 C CA . LEU A 1 226 ? -9.618 -4.781 8.984 1.00 92.81 226 LEU A CA 1
ATOM 1688 C C . LEU A 1 226 ? -9.235 -5.486 10.284 1.00 92.81 226 LEU A C 1
ATOM 1690 O O . LEU A 1 226 ? -9.879 -5.254 11.299 1.00 92.81 226 LEU A O 1
ATOM 1694 N N . GLN A 1 227 ? -8.179 -6.301 10.297 1.00 91.19 227 GLN A N 1
ATOM 1695 C CA . GLN A 1 227 ? -7.714 -6.985 11.510 1.00 91.19 227 GLN A CA 1
ATOM 1696 C C . GLN A 1 227 ? -7.384 -6.024 12.658 1.00 91.19 227 GLN A C 1
ATOM 1698 O O . GLN A 1 227 ? -7.454 -6.410 13.820 1.00 91.19 227 GLN A O 1
ATOM 1703 N N . THR A 1 228 ? -7.066 -4.769 12.350 1.00 90.75 228 THR A N 1
ATOM 1704 C CA . THR A 1 228 ? -6.719 -3.769 13.362 1.00 90.75 228 THR A CA 1
ATOM 1705 C C . THR A 1 228 ? -7.881 -3.188 14.147 1.00 90.75 228 THR A C 1
ATOM 1707 O O . THR A 1 228 ? -7.643 -2.504 15.138 1.00 90.75 228 THR A O 1
ATOM 1710 N N . VAL A 1 229 ? -9.128 -3.432 13.741 1.00 90.50 229 VAL A N 1
ATOM 1711 C CA . VAL A 1 229 ? -10.288 -2.980 14.527 1.00 90.50 229 VAL A CA 1
ATOM 1712 C C . VAL A 1 229 ? -10.479 -3.806 15.801 1.00 90.50 229 VAL A C 1
ATOM 1714 O O . VAL A 1 229 ? -11.214 -3.399 16.703 1.00 90.50 229 VAL A O 1
ATOM 1717 N N . PHE A 1 230 ? -9.814 -4.958 15.871 1.00 90.25 230 PHE A N 1
ATOM 1718 C CA . PHE A 1 230 ? -9.788 -5.844 17.024 1.00 90.25 230 PHE A CA 1
ATOM 1719 C C . PHE A 1 230 ? -8.553 -5.563 17.877 1.00 90.25 230 PHE A C 1
ATOM 1721 O O . PHE A 1 230 ? -7.489 -5.225 17.358 1.00 90.25 230 PHE A O 1
ATOM 1728 N N . ASP A 1 231 ? -8.683 -5.720 19.192 1.00 86.25 231 ASP A N 1
ATOM 1729 C CA . ASP A 1 231 ? -7.550 -5.601 20.096 1.00 86.25 231 ASP A CA 1
ATOM 1730 C C . ASP A 1 231 ? -6.629 -6.812 19.937 1.00 86.25 231 ASP A C 1
ATOM 1732 O O . ASP A 1 231 ? -6.991 -7.955 20.204 1.00 86.25 231 ASP A O 1
ATOM 1736 N N . HIS A 1 232 ? -5.390 -6.563 19.536 1.00 85.75 232 HIS A N 1
ATOM 1737 C CA . HIS A 1 232 ? -4.391 -7.602 19.396 1.00 85.75 232 HIS A CA 1
ATOM 1738 C C . HIS A 1 232 ? -4.079 -8.373 20.699 1.00 85.75 232 HIS A C 1
ATOM 1740 O O . HIS A 1 232 ? -3.604 -9.508 20.638 1.00 85.75 232 HIS A O 1
ATOM 1746 N N . ARG A 1 233 ? -4.311 -7.774 21.875 1.00 86.56 233 ARG A N 1
ATOM 1747 C CA . ARG A 1 233 ? -4.132 -8.441 23.178 1.00 86.56 233 ARG A CA 1
ATOM 1748 C C . ARG A 1 233 ? -5.330 -9.305 23.554 1.00 86.56 233 ARG A C 1
ATOM 1750 O O . ARG A 1 233 ? -5.150 -10.346 24.176 1.00 86.56 233 ARG A O 1
ATOM 1757 N N . GLU A 1 234 ? -6.522 -8.876 23.161 1.00 85.38 234 GLU A N 1
ATOM 1758 C CA . GLU A 1 234 ? -7.788 -9.554 23.421 1.00 85.38 234 GLU A CA 1
ATOM 1759 C C . GLU A 1 234 ? -8.582 -9.615 22.106 1.00 85.38 234 GLU A C 1
ATOM 1761 O O . GLU A 1 234 ? -9.431 -8.761 21.862 1.00 85.38 234 GLU A O 1
ATOM 1766 N N . PRO A 1 235 ? -8.326 -10.607 21.230 1.00 74.31 235 PRO A N 1
ATOM 1767 C CA . PRO A 1 235 ? -8.826 -10.626 19.845 1.00 74.31 235 PRO A CA 1
ATOM 1768 C C . PRO A 1 235 ? -10.355 -10.706 19.715 1.00 74.31 235 PRO A C 1
ATOM 1770 O O . PRO A 1 235 ? -10.896 -10.581 18.620 1.00 74.31 235 PRO A O 1
ATOM 1773 N N . THR A 1 236 ? -11.065 -10.910 20.824 1.00 77.69 236 THR A N 1
ATOM 1774 C CA . THR A 1 236 ? -12.530 -10.866 20.917 1.00 77.69 236 THR A CA 1
ATOM 1775 C C . THR A 1 236 ? -13.074 -9.469 21.232 1.00 77.69 236 THR A C 1
ATOM 1777 O O . THR A 1 236 ? -14.288 -9.271 21.241 1.00 77.69 236 THR A O 1
ATOM 1780 N N . VAL A 1 237 ? -12.201 -8.506 21.527 1.00 83.12 237 VAL A N 1
ATOM 1781 C CA . VAL A 1 237 ? -12.549 -7.141 21.924 1.00 83.12 237 VAL A CA 1
ATOM 1782 C C . VAL 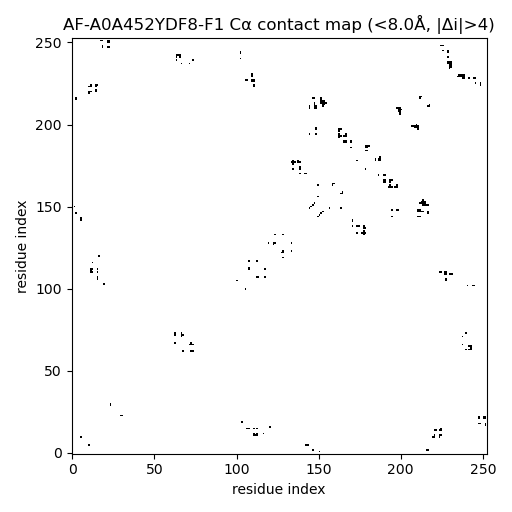A 1 237 ? -12.341 -6.197 20.748 1.00 83.12 237 VAL A C 1
ATOM 1784 O O . VAL A 1 237 ? -11.322 -6.227 20.066 1.00 83.12 237 VAL A O 1
ATOM 1787 N N . VAL A 1 238 ? -13.331 -5.339 20.515 1.00 86.44 238 VAL A N 1
ATOM 1788 C CA . VAL A 1 238 ? -13.278 -4.292 19.491 1.00 86.44 238 VAL A CA 1
ATOM 1789 C C . VAL A 1 238 ? -12.830 -2.983 20.121 1.00 86.44 238 VAL A C 1
ATOM 1791 O O . VAL A 1 238 ? -13.302 -2.617 21.202 1.00 86.44 238 VAL A O 1
ATOM 1794 N N . LEU A 1 239 ? -11.957 -2.268 19.416 1.00 88.06 239 LEU A N 1
ATOM 1795 C CA . LEU A 1 239 ? -11.409 -0.993 19.869 1.00 88.06 239 LEU A CA 1
ATOM 1796 C C . LEU A 1 239 ? -12.485 0.077 20.065 1.00 88.06 239 LEU A C 1
ATOM 1798 O O . LEU A 1 239 ? -13.556 0.052 19.449 1.00 88.06 239 LEU A O 1
ATOM 1802 N N . ASP A 1 240 ? -12.195 1.040 20.938 1.00 87.00 240 ASP A N 1
ATOM 1803 C CA . ASP A 1 240 ? -13.098 2.155 21.211 1.00 87.00 240 ASP A CA 1
ATOM 1804 C C . ASP A 1 240 ? -13.288 3.058 19.983 1.00 87.00 240 ASP A C 1
ATOM 1806 O O . ASP A 1 240 ? -14.410 3.485 19.711 1.00 87.00 240 ASP A O 1
ATOM 1810 N N . GLU A 1 241 ? -12.246 3.195 19.170 1.00 88.56 241 GLU A N 1
ATOM 1811 C CA . GLU A 1 241 ? -12.155 4.042 17.981 1.00 88.56 241 GLU A CA 1
ATOM 1812 C C . GLU A 1 241 ? -12.610 3.340 16.682 1.00 88.56 241 GLU A C 1
ATOM 1814 O O . GLU A 1 241 ? -12.393 3.856 15.589 1.00 88.56 241 GLU A O 1
ATOM 1819 N N . VAL A 1 242 ? -13.247 2.163 16.758 1.00 90.75 242 VAL A N 1
ATOM 1820 C CA . VAL A 1 242 ? -13.566 1.330 15.578 1.00 90.75 242 VAL A CA 1
ATOM 1821 C C . VAL A 1 242 ? -14.330 2.058 14.465 1.00 90.75 242 VAL A C 1
ATOM 1823 O O . VAL A 1 242 ? -14.030 1.842 13.293 1.00 90.75 242 VAL A O 1
ATOM 1826 N N . ASP A 1 243 ? -15.297 2.917 14.799 1.00 89.31 243 ASP A N 1
ATOM 1827 C CA . ASP A 1 243 ? -16.080 3.630 13.782 1.00 89.31 243 ASP A CA 1
ATOM 1828 C C . ASP A 1 243 ? -15.193 4.628 13.016 1.00 89.31 243 ASP A C 1
ATOM 1830 O O . ASP A 1 243 ? -15.246 4.667 11.787 1.00 89.31 243 ASP A O 1
ATOM 1834 N N . GLU A 1 244 ? -14.314 5.350 13.719 1.00 90.31 244 GLU A N 1
ATOM 1835 C CA . GLU A 1 244 ? -13.328 6.254 13.113 1.00 90.31 244 GLU A CA 1
ATOM 1836 C C . GLU A 1 244 ? -12.336 5.474 12.240 1.00 90.31 244 GLU A C 1
ATOM 1838 O O . GLU A 1 244 ? -12.087 5.839 11.090 1.00 90.31 244 GLU A O 1
ATOM 1843 N N . LEU A 1 245 ? -11.810 4.354 12.747 1.00 91.62 245 LEU A N 1
ATOM 1844 C CA . LEU A 1 245 ? -10.867 3.521 12.001 1.00 91.62 245 LEU A CA 1
ATOM 1845 C C . LEU A 1 245 ? -11.490 2.968 10.718 1.00 91.62 245 LEU A C 1
ATOM 1847 O O . LEU A 1 245 ? -10.857 3.009 9.665 1.00 91.62 245 LEU A O 1
ATOM 1851 N N . LEU A 1 246 ? -12.735 2.489 10.771 1.00 92.94 246 LEU A N 1
ATOM 1852 C CA . LEU A 1 246 ? -13.434 2.008 9.580 1.00 92.94 246 LEU A CA 1
ATOM 1853 C C . LEU A 1 246 ? -13.715 3.126 8.577 1.00 92.94 246 LEU A C 1
ATOM 1855 O O . LEU A 1 246 ? -13.657 2.881 7.372 1.00 92.94 246 LEU A O 1
ATOM 1859 N N . GLU A 1 247 ? -14.018 4.339 9.035 1.00 91.69 247 GLU A N 1
ATOM 1860 C CA . GLU A 1 247 ? -14.155 5.494 8.145 1.00 91.69 247 GLU A CA 1
ATOM 1861 C C . GLU A 1 247 ? -12.832 5.843 7.454 1.00 91.69 247 GLU A C 1
ATOM 1863 O O . GLU A 1 247 ? -12.824 6.090 6.246 1.00 91.69 247 GLU A O 1
ATOM 1868 N N . LEU A 1 248 ? -11.710 5.811 8.176 1.00 92.50 248 LEU A N 1
ATOM 1869 C CA . LEU A 1 248 ? -10.382 6.058 7.607 1.00 92.50 248 LEU A CA 1
ATOM 1870 C C . LEU A 1 248 ? -9.947 4.942 6.640 1.00 92.50 248 LEU A C 1
ATOM 1872 O O . LEU A 1 248 ? -9.431 5.232 5.561 1.00 92.50 248 LEU A O 1
ATOM 1876 N N . ILE A 1 249 ? -10.221 3.675 6.967 1.00 92.31 249 ILE A N 1
ATOM 1877 C CA . ILE A 1 249 ? -9.956 2.532 6.076 1.00 92.31 249 ILE A CA 1
ATOM 1878 C C . ILE A 1 249 ? -10.755 2.665 4.776 1.00 92.31 249 ILE A C 1
ATOM 1880 O O . ILE A 1 249 ? -10.211 2.439 3.701 1.00 92.31 249 ILE A O 1
ATOM 1884 N N . LYS A 1 250 ? -12.027 3.076 4.839 1.00 90.56 250 LYS A N 1
ATOM 1885 C CA . LYS A 1 250 ? -12.836 3.304 3.629 1.00 90.56 250 LYS A CA 1
ATOM 1886 C C . LYS A 1 250 ? -12.263 4.406 2.743 1.00 90.56 250 LYS A C 1
ATOM 1888 O O . LYS A 1 250 ? -12.246 4.234 1.537 1.00 90.56 250 LYS A O 1
ATOM 1893 N N . LYS A 1 251 ? -11.756 5.493 3.335 1.00 88.38 251 LYS A N 1
ATOM 1894 C CA . LYS A 1 251 ? -11.091 6.600 2.615 1.00 88.38 251 LYS A CA 1
ATOM 1895 C C . LYS A 1 251 ? -9.720 6.230 2.041 1.00 88.38 251 LYS A C 1
ATOM 1897 O O . LYS A 1 251 ? -9.085 7.062 1.402 1.00 88.38 251 LYS A O 1
ATOM 1902 N N . THR A 1 252 ? -9.216 5.032 2.338 1.00 84.69 252 THR A N 1
ATOM 1903 C CA . THR A 1 252 ? -7.906 4.583 1.858 1.00 84.69 252 THR A CA 1
ATOM 1904 C C . THR A 1 252 ? -7.929 4.217 0.368 1.00 84.69 252 THR A C 1
ATOM 1906 O O . THR A 1 252 ? -6.871 4.241 -0.259 1.00 84.69 252 THR A O 1
ATOM 1909 N N . TRP A 1 253 ? -9.113 3.929 -0.179 1.00 83.25 253 TRP A N 1
ATOM 1910 C CA . TRP A 1 253 ? -9.369 3.473 -1.548 1.00 83.25 253 TRP A CA 1
ATOM 1911 C C . TRP A 1 253 ? -10.167 4.516 -2.324 1.00 83.25 253 TRP A C 1
ATOM 1913 O O . TRP A 1 253 ? -9.917 4.633 -3.541 1.00 83.25 253 TRP A O 1
#